Protein 9JF2 (pdb70)

B-factor: mean 27.1, std 14.78, range [6.06, 85.91]

InterPro domains:
  IPR004241 Autophagy protein Atg8 ubiquitin-like [PF02991] (14-116)
  IPR004241 Autophagy protein Atg8 ubiquitin-like [PTHR10969] (2-116)
  IPR029071 Ubiquitin-like domain superfamily [SSF54236] (1-116)

GO terms:
  GO:0005543 phospholipid binding (F, IDA)
  GO:0005739 mitochondrion (C, IGI)
  GO:0005515 protein binding (F, IPI)
  GO:0005776 autophagosome (C, IDA)
  GO:0030659 cytoplasmic vesicle membrane (C, EXP)
  GO:0030957 Tat protein binding (F, IPI)
  GO:0000421 autophagosome membrane (C, TAS)
  GO:0005829 cytosol (C, TAS)
  GO:0031625 ubiquitin protein ligase binding (F, IPI)
  GO:0140312 cargo adaptor activity (F, IPI)
  GO:0061723 glycophagy (P, IPI)

Structure (mmCIF, N/CA/C/O backbone):
data_9JF2
#
_entry.id   9JF2
#
_cell.length_a   38.147
_cell.length_b   65.426
_cell.length_c   109.804
_cell.angle_alpha   90.000
_cell.angle_beta   90.000
_cell.angle_gamma   90.000
#
_symmetry.space_group_name_H-M   'P 2 21 21'
#
loop_
_entity.id
_entity.type
_entity.pdbx_description
1 polymer 'Gamma-aminobutyric acid receptor-associated protein-like 1'
2 polymer 'Autophagy-related protein 16-1'
3 non-polymer (4S)-2-METHYL-2,4-PENTANEDIOL
4 water water
#
loop_
_atom_site.group_PDB
_atom_site.id
_atom_site.type_symbol
_atom_site.label_atom_id
_atom_site.label_alt_id
_atom_site.label_comp_id
_atom_site.label_asym_id
_atom_site.label_entity_id
_atom_site.label_seq_id
_atom_site.pdbx_PDB_ins_code
_atom_site.Cartn_x
_atom_site.Cartn_y
_atom_site.Cartn_z
_atom_site.occupancy
_atom_site.B_iso_or_equiv
_atom_site.auth_seq_id
_atom_site.auth_comp_id
_atom_site.auth_asym_id
_atom_site.auth_atom_id
_atom_site.pdbx_PDB_model_num
ATOM 1 N N . GLY A 1 1 ? 2.44900 -22.13800 -0.92600 1.000 65.79779 -3 GLY A N 1
ATOM 2 C CA . GLY A 1 1 ? 1.41300 -21.51400 -1.80400 1.000 55.80537 -3 GLY A CA 1
ATOM 3 C C . GLY A 1 1 ? 0.52600 -22.54200 -2.47900 1.000 43.02508 -3 GLY A C 1
ATOM 4 O O . GLY A 1 1 ? 0.37800 -23.65500 -1.97500 1.000 56.37838 -3 GLY A O 1
ATOM 10 N N . PRO A 1 2 ? -0.07200 -22.18200 -3.60900 1.000 48.54182 -2 PRO A N 1
ATOM 11 C CA . PRO A 1 2 ? -0.82400 -23.16000 -4.39800 1.000 48.53699 -2 PRO A CA 1
ATOM 12 C C . PRO A 1 2 ? 0.15500 -24.05500 -5.15200 1.000 49.12157 -2 PRO A C 1
ATOM 13 O O . PRO A 1 2 ? 1.37600 -23.90700 -5.06500 1.000 61.94114 -2 PRO A O 1
ATOM 24 N N . GLY A 1 3 ? -0.40300 -25.00900 -5.87900 1.000 52.36254 -1 GLY A N 1
ATOM 25 C CA . GLY A 1 3 ? 0.40600 -25.93500 -6.63900 1.000 44.65677 -1 GLY A CA 1
ATOM 26 C C . GLY A 1 3 ? 1.10000 -26.94300 -5.74100 1.000 50.71029 -1 GLY A C 1
ATOM 27 O O . GLY A 1 3 ? 1.00700 -26.91500 -4.51500 1.000 51.32992 -1 GLY A O 1
ATOM 31 N N . SER A 1 4 ? 1.79800 -27.86900 -6.39200 1.000 53.29343 0 SER A N 1
ATOM 32 C CA . SER A 1 4 ? 2.55700 -28.93300 -5.74400 1.000 44.50118 0 SER A CA 1
ATOM 33 C C . SER A 1 4 ? 3.95400 -29.00100 -6.34200 1.000 47.72939 0 SER A C 1
ATOM 34 O O . SER A 1 4 ? 4.45900 -30.05700 -6.72300 1.000 63.26560 0 SER A O 1
ATOM 42 N N . MET A 1 5 ? 4.58200 -27.84300 -6.45700 1.000 31.95512 1 MET A N 1
ATOM 43 C CA . MET A 1 5 ? 5.96000 -27.73500 -6.90100 1.000 30.46584 1 MET A CA 1
ATOM 44 C C . MET A 1 5 ? 6.90200 -27.89500 -5.70700 1.000 27.60027 1 MET A C 1
ATOM 45 O O . MET A 1 5 ? 6.48500 -27.85200 -4.55000 1.000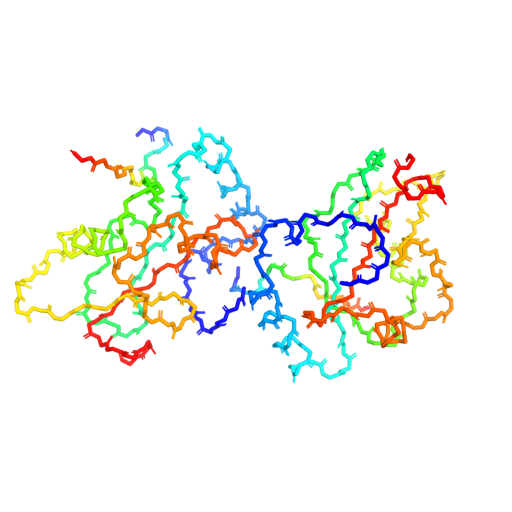 46.20868 1 MET A O 1
ATOM 59 N N . LYS A 1 6 ? 8.19000 -28.07700 -5.99800 1.000 26.11949 2 LYS A N 1
ATOM 60 C CA . LYS A 1 6 ? 9.23600 -28.09100 -4.97800 1.000 23.94960 2 LYS A CA 1
ATOM 61 C C . LYS A 1 6 ? 10.38800 -27.23500 -5.47800 1.000 21.92661 2 LYS A C 1
ATOM 62 O O . LYS A 1 6 ? 10.96200 -27.52100 -6.53300 1.000 22.46453 2 LYS A O 1
ATOM 69 N N . PHE A 1 7 ? 10.69800 -26.17600 -4.74500 1.000 20.18230 3 PHE A N 1
ATOM 70 C CA . PHE A 1 7 ? 11.77000 -25.25500 -5.08700 1.000 18.30029 3 PHE A CA 1
ATOM 71 C C . PHE A 1 7 ? 12.82700 -25.31800 -4.00200 1.000 16.61330 3 PHE A C 1
ATOM 72 O O . PHE A 1 7 ? 12.49300 -25.31300 -2.81000 1.000 16.79363 3 PHE A O 1
ATOM 89 N N . GLN A 1 8 ? 14.09900 -25.36900 -4.42100 1.000 18.64627 4 GLN A N 1
ATOM 90 C CA . GLN A 1 8 ? 15.19900 -25.40700 -3.46200 1.000 18.02292 4 GLN A CA 1
ATOM 91 C C . GLN A 1 8 ? 15.32800 -24.10500 -2.69000 1.000 15.71209 4 GLN A C 1
ATOM 92 O O . GLN A 1 8 ? 15.80800 -24.11600 -1.54700 1.000 15.39761 4 GLN A O 1
ATOM 106 N N . TYR A 1 9 ? 14.93200 -22.97600 -3.29100 1.000 14.70972 5 TYR A N 1
ATOM 107 C CA . TYR A 1 9 ? 14.95700 -21.71800 -2.55100 1.000 13.02178 5 TYR A CA 1
ATOM 108 C C . TYR A 1 9 ? 14.11000 -21.84000 -1.29200 1.000 12.51019 5 TYR A C 1
ATOM 109 O O . TYR A 1 9 ? 14.48400 -21.34300 -0.22400 1.000 12.11955 5 TYR A O 1
ATOM 127 N N . LYS A 1 10 ? 12.97200 -22.52100 -1.39100 1.000 13.35049 6 LYS A N 1
ATOM 128 C CA . LYS A 1 10 ? 12.13300 -22.71600 -0.21900 1.000 13.59108 6 LYS A CA 1
ATOM 129 C C . LYS A 1 10 ? 12.67900 -23.79000 0.71700 1.000 16.16929 6 LYS A C 1
ATOM 130 O O . LYS A 1 10 ? 12.48100 -23.69500 1.93400 1.000 16.44324 6 LYS A O 1
ATOM 149 N N . GLU A 1 11 ? 13.31400 -24.83800 0.17600 1.000 15.87398 7 GLU A N 1
ATOM 150 C CA . GLU A 1 11 ? 14.01800 -25.79500 1.02600 1.000 25.11764 7 GLU A CA 1
ATOM 151 C C . GLU A 1 11 ? 15.11700 -25.10300 1.82600 1.000 19.63656 7 GLU A C 1
ATOM 152 O O . GLU A 1 11 ? 15.36600 -25.45200 2.98400 1.000 18.24963 7 GLU A O 1
ATOM 164 N N . ASP A 1 12 ? 15.78600 -24.11900 1.22300 1.000 15.46414 8 ASP A N 1
ATOM 165 C CA . ASP A 1 12 ? 16.98400 -23.52900 1.81200 1.000 15.75171 8 ASP A CA 1
ATOM 166 C C . ASP A 1 12 ? 16.69900 -22.38700 2.78200 1.000 20.13481 8 ASP A C 1
ATOM 167 O O . ASP A 1 12 ? 17.60500 -21.99000 3.53000 1.000 20.39025 8 ASP A O 1
ATOM 176 N N . HIS A 1 13 ? 15.50600 -21.79100 2.73100 1.000 13.43098 9 HIS A N 1
ATOM 177 C CA . HIS A 1 13 ? 15.22600 -20.63600 3.56200 1.000 13.01005 9 HIS A CA 1
ATOM 178 C C . HIS A 1 13 ? 13.85800 -20.78700 4.21200 1.000 14.19302 9 HIS A C 1
ATOM 179 O O . HIS A 1 13 ? 12.87300 -21.09800 3.51200 1.000 13.26710 9 HIS A O 1
ATOM 193 N N . PRO A 1 14 ? 13.72700 -20.49200 5.50200 1.000 14.78866 10 PRO A N 1
ATOM 194 C CA . PRO A 1 14 ? 12.38500 -20.43800 6.09600 1.000 15.81280 10 PRO A CA 1
ATOM 195 C C . PRO A 1 14 ? 11.57200 -19.25700 5.57100 1.000 14.97479 10 PRO A C 1
ATOM 196 O O . PRO A 1 14 ? 12.09900 -18.28100 5.03300 1.000 13.78982 10 PRO A O 1
ATOM 207 N N . PHE A 1 15 ? 10.25000 -19.36400 5.74900 1.000 9.61395 11 PHE A N 1
ATOM 208 C CA . PHE A 1 15 ? 9.32300 -18.35000 5.24500 1.000 10.00820 11 PHE A CA 1
ATOM 209 C C . PHE A 1 15 ? 9.70400 -16.93500 5.67900 1.000 11.15804 11 PHE A C 1
ATOM 210 O O . PHE A 1 15 ? 9.68600 -16.00200 4.86900 1.000 12.72779 11 PHE A O 1
ATOM 227 N N . GLU A 1 16 ? 9.99600 -16.74100 6.96600 1.000 12.09528 12 GLU A N 1
ATOM 228 C CA . GLU A 1 16 ? 10.31600 -15.39700 7.44700 1.000 17.64191 12 GLU A CA 1
ATOM 229 C C . GLU A 1 16 ? 11.47200 -14.77500 6.66400 1.000 13.86339 12 GLU A C 1
ATOM 230 O O . GLU A 1 16 ? 11.44000 -13.58200 6.33300 1.000 14.99972 12 GLU A O 1
ATOM 242 N N . TYR A 1 17 ? 12.51700 -15.55700 6.38800 1.000 13.09446 13 TYR A N 1
ATOM 243 C CA . TYR A 1 17 ? 13.64100 -15.06300 5.59600 1.000 13.54726 13 TYR A CA 1
ATOM 244 C C . TYR A 1 17 ? 13.18200 -14.68800 4.18900 1.000 13.08577 13 TYR A C 1
ATOM 245 O O . TYR A 1 17 ? 13.47700 -13.59400 3.69200 1.000 14.17928 13 TYR A O 1
ATOM 263 N N . ARG A 1 18 ? 12.41800 -15.57900 3.54700 1.000 11.80081 14 ARG A N 1
ATOM 264 C CA . ARG A 1 18 ? 12.01000 -15.32000 2.17300 1.000 11.70380 14 ARG A CA 1
ATOM 265 C C . ARG A 1 18 ? 11.14500 -14.07700 2.09300 1.000 12.62777 14 ARG A C 1
ATOM 266 O O . ARG A 1 18 ? 11.30800 -13.25600 1.18200 1.000 13.44027 14 ARG A O 1
ATOM 287 N N . LYS A 1 19 ? 10.19500 -13.94300 3.02400 1.000 12.86134 15 LYS A N 1
ATOM 288 C CA . LYS A 1 19 ? 9.28300 -12.80700 2.98400 1.000 16.43775 15 LYS A CA 1
ATOM 289 C C . LYS A 1 19 ? 10.04600 -11.50300 3.14400 1.000 16.65638 15 LYS A C 1
ATOM 290 O O . LYS A 1 19 ? 9.76000 -10.52200 2.44900 1.000 17.00530 15 LYS A O 1
ATOM 309 N N . LYS A 1 20 ? 11.02600 -11.47000 4.05200 1.000 16.30860 16 LYS A N 1
ATOM 310 C CA . LYS A 1 20 ? 11.83700 -10.26500 4.19200 1.000 18.26240 16 LYS A CA 1
ATOM 311 C C . LYS A 1 20 ? 12.57600 -9.93200 2.90400 1.000 18.39091 16 LYS A C 1
ATOM 312 O O . LYS A 1 20 ? 12.65900 -8.75600 2.52600 1.000 20.23149 16 LYS A O 1
ATOM 319 N N . GLU A 1 21 ? 13.13600 -10.94000 2.21800 1.000 16.87687 17 GLU A N 1
ATOM 320 C CA . GLU A 1 21 ? 13.83200 -10.65500 0.96600 1.000 17.41477 17 GLU A CA 1
ATOM 321 C C . GLU A 1 21 ? 12.84800 -10.19200 -0.10500 1.000 17.60246 17 GLU A C 1
ATOM 322 O O . GLU A 1 21 ? 13.10000 -9.21300 -0.81800 1.000 19.15442 17 GLU A O 1
ATOM 334 N N . GLY A 1 22 ? 11.71600 -10.88800 -0.23100 1.000 16.34465 18 GLY A N 1
ATOM 335 C CA . GLY A 1 22 ? 10.77400 -10.55200 -1.28700 1.000 16.79477 18 GLY A CA 1
ATOM 336 C C . GLY A 1 22 ? 10.15100 -9.18600 -1.08100 1.000 22.85344 18 GLY A C 1
ATOM 337 O O . GLY A 1 22 ? 10.03100 -8.39100 -2.01800 1.000 19.96230 18 GLY A O 1
ATOM 341 N N . GLU A 1 23 ? 9.74100 -8.90200 0.15500 1.000 19.60735 19 GLU A N 1
ATOM 342 C CA . GLU A 1 23 ? 9.17900 -7.59600 0.47400 1.000 21.34027 19 GLU A CA 1
ATOM 343 C C . GLU A 1 23 ? 10.17500 -6.49200 0.16400 1.000 23.09691 19 GLU A C 1
ATOM 344 O O . GLU A 1 23 ? 9.82600 -5.47600 -0.44400 1.000 32.95607 19 GLU A O 1
ATOM 356 N N . LYS A 1 24 ? 11.42900 -6.67600 0.57000 1.000 22.88955 20 LYS A N 1
ATOM 357 C CA . LYS A 1 24 ? 12.44000 -5.65300 0.33400 1.000 24.99318 20 LYS A CA 1
ATOM 358 C C . LYS A 1 24 ? 12.56600 -5.33600 -1.15000 1.000 36.01318 20 LYS A C 1
ATOM 359 O O . LYS A 1 24 ? 12.61900 -4.16600 -1.55000 1.000 28.54237 20 LYS A O 1
ATOM 372 N N . ILE A 1 25 ? 12.63500 -6.37200 -1.98400 1.000 27.80687 21 ILE A N 1
ATOM 373 C CA . ILE A 1 25 ? 12.83400 -6.15400 -3.41000 1.000 32.30532 21 ILE A CA 1
ATOM 374 C C . ILE A 1 25 ? 11.61700 -5.46700 -4.01700 1.000 25.63539 21 ILE A C 1
ATOM 375 O O . ILE A 1 25 ? 11.74500 -4.57100 -4.86100 1.000 27.69640 21 ILE A O 1
ATOM 391 N N . ARG A 1 26 ? 10.41900 -5.89400 -3.61100 1.000 24.55829 22 ARG A N 1
ATOM 392 C CA . ARG A 1 26 ? 9.19500 -5.29700 -4.13200 1.000 27.77481 22 ARG A CA 1
ATOM 393 C C . ARG A 1 26 ? 9.14700 -3.80800 -3.83300 1.000 47.75250 22 ARG A C 1
ATOM 394 O O . ARG A 1 26 ? 8.76600 -3.00500 -4.69200 1.000 45.79189 22 ARG A O 1
ATOM 415 N N . LYS A 1 27 ? 9.52800 -3.42500 -2.61400 1.000 38.75854 23 LYS A N 1
ATOM 416 C CA . LYS A 1 27 ? 9.49800 -2.02100 -2.22100 1.000 35.96764 23 LYS A CA 1
ATOM 417 C C . LYS A 1 27 ? 10.50000 -1.20500 -3.02400 1.000 45.16517 23 LYS A C 1
ATOM 418 O O . LYS A 1 27 ? 10.19200 -0.10600 -3.49700 1.000 46.46632 23 LYS A O 1
ATOM 437 N N . LYS A 1 28 ? 11.71700 -1.72500 -3.16900 1.000 33.06135 24 LYS A N 1
ATOM 438 C CA . LYS A 1 28 ? 12.79200 -0.94800 -3.77000 1.000 37.81219 24 LYS A CA 1
ATOM 439 C C . LYS A 1 28 ? 12.57000 -0.72000 -5.26000 1.000 36.17280 24 LYS A C 1
ATOM 440 O O . LYS A 1 28 ? 13.00900 0.30300 -5.80200 1.000 38.99139 24 LYS A O 1
ATOM 459 N N . TYR A 1 29 ? 11.89000 -1.64100 -5.93700 1.000 37.97636 25 TYR A N 1
ATOM 460 C CA . TYR A 1 29 ? 11.68900 -1.55600 -7.38300 1.000 39.08760 25 TYR A CA 1
ATOM 461 C C . TYR A 1 29 ? 10.21200 -1.71400 -7.70800 1.000 30.05486 25 TYR A C 1
ATOM 462 O O . TYR A 1 29 ? 9.74000 -2.82600 -7.98500 1.000 36.31613 25 TYR A O 1
ATOM 480 N N . PRO A 1 30 ? 9.45400 -0.61500 -7.71000 1.000 33.76179 26 PRO A N 1
ATOM 481 C CA . PRO A 1 30 ? 8.00000 -0.73400 -7.93000 1.000 33.82302 26 PRO A CA 1
ATOM 482 C C . PRO A 1 30 ? 7.61500 -1.18300 -9.33600 1.000 44.20817 26 PRO A C 1
ATOM 483 O O . PRO A 1 30 ? 6.50700 -1.70600 -9.51200 1.000 42.40818 26 PRO A O 1
ATOM 494 N N . ASP A 1 31 ? 8.46800 -0.98400 -10.34100 1.000 32.83573 27 ASP A N 1
ATOM 495 C CA . ASP A 1 31 ? 8.15300 -1.35500 -11.71600 1.000 39.51777 27 ASP A CA 1
ATOM 496 C C . ASP A 1 31 ? 8.82400 -2.66000 -12.13900 1.000 31.87504 27 ASP A C 1
ATOM 497 O O . ASP A 1 31 ? 8.88600 -2.95900 -13.33700 1.000 28.34176 27 ASP A O 1
ATOM 506 N N . ARG A 1 32 ? 9.33300 -3.43300 -11.18300 1.000 25.31390 28 ARG A N 1
ATOM 507 C CA . ARG A 1 32 ? 9.94900 -4.72400 -11.43400 1.000 21.85864 28 ARG A CA 1
ATOM 508 C C . ARG A 1 32 ? 9.37700 -5.73000 -10.44600 1.000 19.66054 28 ARG A C 1
ATOM 509 O O . ARG A 1 32 ? 8.75700 -5.35700 -9.44800 1.000 24.45616 28 ARG A O 1
ATOM 530 N N . VAL A 1 33 ? 9.57900 -7.01100 -10.73200 1.000 16.16088 29 VAL A N 1
ATOM 531 C CA . VAL A 1 33 ? 9.09500 -8.05300 -9.82800 1.000 13.95765 29 VAL A CA 1
ATOM 532 C C . VAL A 1 33 ? 10.22000 -9.02600 -9.51500 1.000 19.36886 29 VAL A C 1
ATOM 533 O O . VAL A 1 33 ? 11.07000 -9.29300 -10.37900 1.000 12.39461 29 VAL A O 1
ATOM 546 N N . PRO A 1 34 ? 10.26100 -9.55800 -8.29300 1.000 14.27422 30 PRO A N 1
ATOM 547 C CA . PRO A 1 34 ? 11.22400 -10.61300 -7.96300 1.000 12.87781 30 PRO A CA 1
ATOM 548 C C . PRO A 1 34 ? 10.70100 -11.99400 -8.33100 1.000 9.04731 30 PRO A C 1
ATOM 549 O O . PRO A 1 34 ? 9.54800 -12.34300 -8.06700 1.000 10.60924 30 PRO A O 1
ATOM 560 N N . VAL A 1 35 ? 11.57800 -12.78900 -8.93000 1.000 9.63604 31 VAL A N 1
ATOM 561 C CA . VAL A 1 35 ? 11.23300 -14.09100 -9.48100 1.000 6.62996 31 VAL A CA 1
ATOM 562 C C . VAL A 1 35 ? 12.31300 -15.08100 -9.08700 1.000 8.74975 31 VAL A C 1
ATOM 563 O O . VAL A 1 35 ? 13.50800 -14.78700 -9.20800 1.000 11.03153 31 VAL A O 1
ATOM 576 N N . ILE A 1 36 ? 11.88200 -16.25300 -8.63400 1.000 7.42540 32 ILE A N 1
ATOM 577 C CA . ILE A 1 36 ? 12.73800 -17.40700 -8.41200 1.000 8.31933 32 ILE A CA 1
ATOM 578 C C . ILE A 1 36 ? 12.58400 -18.32000 -9.62000 1.000 8.40617 32 ILE A C 1
ATOM 579 O O . ILE A 1 36 ? 11.45800 -18.69900 -9.96700 1.000 10.04730 32 ILE A O 1
ATOM 595 N N . VAL A 1 37 ? 13.70100 -18.66200 -10.27100 1.000 7.28659 33 VAL A N 1
ATOM 596 C CA . VAL A 1 37 ? 13.70600 -19.53400 -11.44200 1.000 9.17457 33 VAL A CA 1
ATOM 597 C C . VAL A 1 37 ? 14.57800 -20.74700 -11.14800 1.000 9.42602 33 VAL A C 1
ATOM 598 O O . VAL A 1 37 ? 15.78100 -20.60500 -10.89800 1.000 10.17053 33 VAL A O 1
ATOM 611 N N . GLU A 1 38 ? 13.98500 -21.94000 -11.19500 1.000 10.30610 34 GLU A N 1
ATOM 612 C CA . GLU A 1 38 ? 14.74300 -23.15700 -10.94100 1.000 12.26179 34 GLU A CA 1
ATOM 613 C C . GLU A 1 38 ? 14.35800 -24.23500 -11.93500 1.000 14.04551 34 GLU A C 1
ATOM 614 O O . GLU A 1 38 ? 13.26200 -24.21900 -12.48700 1.000 13.76832 34 GLU A O 1
ATOM 626 N N . LYS A 1 39 ? 15.26600 -25.18900 -12.13100 1.000 16.42596 35 LYS A N 1
ATOM 627 C CA . LYS A 1 39 ? 14.96000 -26.35300 -12.95200 1.000 18.98827 35 LYS A CA 1
ATOM 628 C C . LYS A 1 39 ? 13.98200 -27.26200 -12.22300 1.000 33.78536 35 LYS A C 1
ATOM 629 O O . LYS A 1 39 ? 14.04600 -27.41900 -11.00200 1.000 21.30900 35 LYS A O 1
ATOM 648 N N . ALA A 1 40 ? 13.05700 -27.84000 -12.97700 1.000 18.24397 36 ALA A N 1
ATOM 649 C CA . ALA A 1 40 ? 12.10200 -28.76500 -12.39900 1.000 18.51677 36 ALA A CA 1
ATOM 650 C C . ALA A 1 40 ? 12.80500 -30.05100 -11.96600 1.000 25.23062 36 ALA A C 1
ATOM 651 O O . ALA A 1 40 ? 13.85300 -30.41100 -12.52000 1.000 23.45342 36 ALA A O 1
ATOM 658 N N . PRO A 1 41 ? 12.26400 -30.74300 -10.95500 1.000 34.34399 37 PRO A N 1
ATOM 659 C CA . PRO A 1 41 ? 12.77400 -32.07900 -10.62400 1.000 36.74809 37 PRO A CA 1
ATOM 660 C C . PRO A 1 41 ? 12.77000 -32.97500 -11.85500 1.000 35.16773 37 PRO A C 1
ATOM 661 O O . PRO A 1 41 ? 11.80200 -33.00500 -12.61900 1.000 34.15725 37 PRO A O 1
ATOM 672 N N . LYS A 1 42 ? 13.87100 -33.70000 -12.04600 1.000 35.52354 38 LYS A N 1
ATOM 673 C CA . LYS A 1 42 ? 14.09300 -34.68800 -13.09300 1.000 37.52985 38 LYS A CA 1
ATOM 674 C C . LYS A 1 42 ? 14.43200 -34.04200 -14.43400 1.000 31.49709 38 LYS A C 1
ATOM 675 O O . LYS A 1 42 ? 14.81300 -34.75700 -15.36000 1.000 37.77435 38 LYS A O 1
ATOM 682 N N . ALA A 1 43 ? 14.31800 -32.72700 -14.57600 1.000 30.72448 39 ALA A N 1
ATOM 683 C CA . ALA A 1 43 ? 14.63400 -32.10200 -15.85100 1.000 27.31836 39 ALA A CA 1
ATOM 684 C C . ALA A 1 43 ? 16.09100 -32.34800 -16.20800 1.000 31.80216 39 ALA A C 1
ATOM 685 O O . ALA A 1 43 ? 16.98400 -32.22500 -15.36600 1.000 30.00085 39 ALA A O 1
ATOM 692 N N . ARG A 1 44 ? 16.32500 -32.67500 -17.47400 1.000 33.50863 40 ARG A N 1
ATOM 693 C CA . ARG A 1 44 ? 17.66300 -32.96900 -17.98100 1.000 34.89344 40 ARG A CA 1
ATOM 694 C C . ARG A 1 44 ? 18.27700 -31.71600 -18.60900 1.000 32.93604 40 ARG A C 1
ATOM 695 O O . ARG A 1 44 ? 18.65200 -31.67900 -19.77800 1.000 40.86446 40 ARG A O 1
ATOM 716 N N . VAL A 1 45 ? 18.38600 -30.67600 -17.78900 1.000 38.95099 41 VAL A N 1
ATOM 717 C CA . VAL A 1 45 ? 18.87200 -29.37100 -18.23600 1.000 39.67697 41 VAL A CA 1
ATOM 718 C C . VAL A 1 45 ? 19.78100 -28.78900 -17.16600 1.000 32.60843 41 VAL A C 1
ATOM 719 O O . VAL A 1 45 ? 19.78400 -29.23900 -16.01200 1.000 29.28706 41 VAL A O 1
ATOM 732 N N . PRO A 1 46 ? 20.58000 -27.79100 -17.52500 1.000 35.84082 42 PRO A N 1
ATOM 733 C CA . PRO A 1 46 ? 21.46300 -27.17200 -16.52900 1.000 32.90940 42 PRO A CA 1
ATOM 734 C C . PRO A 1 46 ? 20.69800 -26.29500 -15.55100 1.000 37.74480 42 PRO A C 1
ATOM 735 O O . PRO A 1 46 ? 19.59800 -25.80900 -15.82300 1.000 26.50729 42 PRO A O 1
ATOM 746 N N . ASP A 1 47 ? 21.32000 -26.08300 -14.39500 1.000 27.74831 43 ASP A N 1
ATOM 747 C CA . ASP A 1 47 ? 20.85300 -25.07700 -13.45900 1.000 30.81565 43 ASP A CA 1
ATOM 748 C C . ASP A 1 47 ? 21.37000 -23.70300 -13.87100 1.000 22.91683 43 ASP A C 1
ATOM 749 O O . ASP A 1 47 ? 22.39900 -23.57100 -14.53700 1.000 30.43488 43 ASP A O 1
ATOM 758 N N . LEU A 1 48 ? 20.64500 -22.67300 -13.45600 1.000 20.67211 44 LEU A N 1
ATOM 759 C CA . LEU A 1 48 ? 21.11400 -21.30400 -13.60500 1.000 23.34170 44 LEU A CA 1
ATOM 760 C C . LEU A 1 48 ? 22.17000 -20.98300 -12.54800 1.000 24.37231 44 LEU A C 1
ATOM 761 O O . LEU A 1 48 ? 22.18600 -21.56000 -11.45500 1.000 23.47743 44 LEU A O 1
ATOM 777 N N . ASP A 1 49 ? 23.06400 -20.05100 -12.88400 1.000 25.83801 45 ASP A N 1
ATOM 778 C CA . ASP A 1 49 ? 24.06000 -19.62000 -11.90700 1.000 31.07380 45 ASP A CA 1
ATOM 779 C C . ASP A 1 49 ? 23.38700 -18.96600 -10.70600 1.000 42.08590 45 ASP A C 1
ATOM 780 O O . ASP A 1 49 ? 23.79200 -19.18300 -9.55900 1.000 33.48634 45 ASP A O 1
ATOM 789 N N . LYS A 1 50 ? 22.36100 -18.16000 -10.95700 1.000 25.65947 46 LYS A N 1
ATOM 790 C CA . LYS A 1 50 ? 21.57500 -17.51800 -9.91600 1.000 21.27890 46 LYS A CA 1
ATOM 791 C C . LYS A 1 50 ? 20.12600 -17.94700 -10.06100 1.000 20.36025 46 LYS A C 1
ATOM 792 O O . LYS A 1 50 ? 19.63900 -18.15900 -11.17500 1.000 25.64172 46 LYS A O 1
ATOM 811 N N . ARG A 1 51 ? 19.41700 -18.04700 -8.94600 1.000 17.19351 47 ARG A N 1
ATOM 812 C CA . ARG A 1 51 ? 18.00700 -18.38000 -9.05400 1.000 15.25060 47 ARG A CA 1
ATOM 813 C C . ARG A 1 51 ? 17.06900 -17.22000 -8.75700 1.000 14.69448 47 ARG A C 1
ATOM 814 O O . ARG A 1 51 ? 15.87100 -17.34700 -9.02100 1.000 14.24291 47 ARG A O 1
ATOM 835 N N . LYS A 1 52 ? 17.57600 -16.08800 -8.27300 1.000 16.07286 48 LYS A N 1
ATOM 836 C CA . LYS A 1 52 ? 16.76500 -14.89900 -8.04300 1.000 14.57334 48 LYS A CA 1
ATOM 837 C C . LYS A 1 52 ? 16.93600 -13.92200 -9.19800 1.000 14.37226 48 LYS A C 1
ATOM 838 O O . LYS A 1 52 ? 18.06800 -13.58800 -9.56900 1.000 17.61626 48 LYS A O 1
ATOM 857 N N . TYR A 1 53 ? 15.81500 -13.43300 -9.72700 1.000 13.12376 49 TYR A N 1
ATOM 858 C CA . TYR A 1 53 ? 15.78900 -12.51600 -10.85600 1.000 13.11176 49 TYR A CA 1
ATOM 859 C C . TYR A 1 53 ? 14.91500 -11.31500 -10.51400 1.000 13.26445 49 TYR A C 1
ATOM 860 O O . TYR A 1 53 ? 13.88500 -11.44400 -9.84300 1.000 12.90414 49 TYR A O 1
ATOM 878 N N . LEU A 1 54 ? 15.36500 -10.14100 -10.93800 1.000 14.51966 50 LEU A N 1
ATOM 879 C CA . LEU A 1 54 ? 14.59100 -8.91200 -10.84900 1.000 15.13469 50 LEU A CA 1
ATOM 880 C C . LEU A 1 54 ? 14.20200 -8.57800 -12.28000 1.000 16.40355 50 LEU A C 1
ATOM 881 O O . LEU A 1 54 ? 15.06900 -8.28100 -13.11000 1.000 15.74270 50 LEU A O 1
ATOM 897 N N . VAL A 1 55 ? 12.90900 -8.63700 -12.57500 1.000 14.50519 51 VAL A N 1
ATOM 898 C CA . VAL A 1 55 ? 12.41400 -8.64000 -13.94400 1.000 16.84794 51 VAL A CA 1
ATOM 899 C C . VAL A 1 55 ? 11.54100 -7.40900 -14.15400 1.000 18.16432 51 VAL A C 1
ATOM 900 O O . VAL A 1 55 ? 10.63100 -7.16700 -13.35900 1.000 15.53490 51 VAL A O 1
ATOM 913 N N . PRO A 1 56 ? 11.73400 -6.64900 -15.23500 1.000 20.02379 52 PRO A N 1
ATOM 914 C CA . PRO A 1 56 ? 10.80300 -5.54900 -15.52000 1.000 17.38473 52 PRO A CA 1
ATOM 915 C C . PRO A 1 56 ? 9.37300 -6.05400 -15.66700 1.000 16.30326 52 PRO A C 1
ATOM 916 O O . PRO A 1 56 ? 9.11100 -7.08000 -16.29800 1.000 15.48596 52 PRO A O 1
ATOM 927 N N . SER A 1 57 ? 8.43000 -5.30900 -15.09300 1.000 16.56047 53 SER A N 1
ATOM 928 C CA . SER A 1 57 ? 7.05600 -5.79900 -15.07600 1.000 15.84357 53 SER A CA 1
ATOM 929 C C . SER A 1 57 ? 6.45000 -5.88200 -16.47000 1.000 15.98196 53 SER A C 1
ATOM 930 O O . SER A 1 57 ? 5.56000 -6.70600 -16.69900 1.000 16.49952 53 SER A O 1
ATOM 938 N N . ASP A 1 58 ? 6.89000 -5.04100 -17.40600 1.000 18.29639 54 ASP A N 1
ATOM 939 C CA . ASP A 1 58 ? 6.31400 -5.06200 -18.74500 1.000 18.37435 54 ASP A CA 1
ATOM 940 C C . ASP A 1 58 ? 7.02800 -6.03100 -19.68900 1.000 31.96954 54 ASP A C 1
ATOM 941 O O . ASP A 1 58 ? 6.59800 -6.17900 -20.83800 1.000 17.99775 54 ASP A O 1
ATOM 950 N N . LEU A 1 59 ? 8.10500 -6.68100 -19.25200 1.000 16.89209 55 LEU A N 1
ATOM 951 C CA . LEU A 1 59 ? 8.70000 -7.75700 -20.04100 1.000 18.08704 55 LEU A CA 1
ATOM 952 C C . LEU A 1 59 ? 7.72400 -8.92100 -20.15900 1.000 18.42080 55 LEU A C 1
ATOM 953 O O . LEU A 1 59 ? 7.15100 -9.37000 -19.16000 1.000 15.13374 55 LEU A O 1
ATOM 969 N N . THR A 1 60 ? 7.52900 -9.41600 -21.37700 1.000 15.23749 56 THR A N 1
ATOM 970 C CA . THR A 1 60 ? 6.57700 -10.50000 -21.54200 1.000 13.44773 56 THR A CA 1
ATOM 971 C C . THR A 1 60 ? 7.18600 -11.82500 -21.08500 1.000 13.42779 56 THR A C 1
ATOM 972 O O . THR A 1 60 ? 8.41200 -12.00900 -21.03800 1.000 11.95159 56 THR A O 1
ATOM 983 N N . VAL A 1 61 ? 6.29900 -12.76200 -20.75200 1.000 10.85299 57 VAL A N 1
ATOM 984 C CA . VAL A 1 61 ? 6.73400 -14.11100 -20.41300 1.000 9.50562 57 VAL A CA 1
ATOM 985 C C . VAL A 1 61 ? 7.55900 -14.70500 -21.54700 1.000 16.80025 57 VAL A C 1
ATOM 986 O O . VAL A 1 61 ? 8.56700 -15.38300 -21.31500 1.000 10.23336 57 VAL A O 1
ATOM 999 N N . GLY A 1 62 ? 7.12800 -14.47700 -22.79100 1.000 12.52652 58 GLY A N 1
ATOM 1000 C CA . GLY A 1 62 ? 7.86400 -15.00400 -23.93100 1.000 10.64335 58 GLY A CA 1
ATOM 1001 C C . GLY A 1 62 ? 9.29000 -14.49400 -23.99800 1.000 12.70206 58 GLY A C 1
ATOM 1002 O O . GLY A 1 62 ? 10.22100 -15.25800 -24.27100 1.000 12.48720 58 GLY A O 1
ATOM 1006 N N . GLN A 1 63 ? 9.47500 -13.19000 -23.80000 1.000 12.72364 59 GLN A N 1
ATOM 1007 C CA . GLN A 1 63 ? 10.81900 -12.63000 -23.84200 1.000 13.61077 59 GLN A CA 1
ATOM 1008 C C . GLN A 1 63 ? 11.65800 -13.17800 -22.69500 1.000 16.28857 59 GLN A C 1
ATOM 1009 O O . GLN A 1 63 ? 12.84900 -13.45600 -22.86700 1.000 13.50124 59 GLN A O 1
ATOM 1023 N N . PHE A 1 64 ? 11.05000 -13.34200 -21.51400 1.000 12.33677 60 PHE A N 1
ATOM 1024 C CA . PHE A 1 64 ? 11.78100 -13.90500 -20.38400 1.000 11.70773 60 PHE A CA 1
ATOM 1025 C C . PHE A 1 64 ? 12.20500 -15.33900 -20.68100 1.000 10.57036 60 PHE A C 1
ATOM 1026 O O . PHE A 1 64 ? 13.32100 -15.75000 -20.35500 1.000 12.98695 60 PHE A O 1
ATOM 1043 N N . TYR A 1 65 ? 11.32200 -16.10800 -21.30800 1.000 9.33966 61 TYR A N 1
ATOM 1044 C CA . TYR A 1 65 ? 11.63900 -17.46500 -21.73400 1.000 10.11717 61 TYR A CA 1
ATOM 1045 C C . TYR A 1 65 ? 12.88900 -17.50300 -22.61700 1.000 11.28019 61 TYR A C 1
ATOM 1046 O O . TYR A 1 65 ? 13.80800 -18.30100 -22.38800 1.000 11.78754 61 TYR A O 1
ATOM 1064 N N . PHE A 1 66 ? 12.96900 -16.62200 -23.60800 1.000 11.57207 62 PHE A N 1
ATOM 1065 C CA . PHE A 1 66 ? 14.15100 -16.63500 -24.46000 1.000 11.70384 62 PHE A CA 1
ATOM 1066 C C . PHE A 1 66 ? 15.41500 -16.31700 -23.68000 1.000 12.98471 62 PHE A C 1
ATOM 1067 O O . PHE A 1 66 ? 16.49000 -16.84500 -23.99400 1.000 13.83288 62 PHE A O 1
ATOM 1084 N N . LEU A 1 67 ? 15.30900 -15.46100 -22.66300 1.000 13.57190 63 LEU A N 1
ATOM 1085 C CA . LEU A 1 67 ? 16.47600 -15.11200 -21.85900 1.000 15.51547 63 LEU A CA 1
ATOM 1086 C C . LEU A 1 67 ? 16.96500 -16.30500 -21.05200 1.000 16.54501 63 LEU A C 1
ATOM 1087 O O . LEU A 1 67 ? 18.16900 -16.54600 -20.95900 1.000 16.77147 63 LEU A O 1
ATOM 1103 N N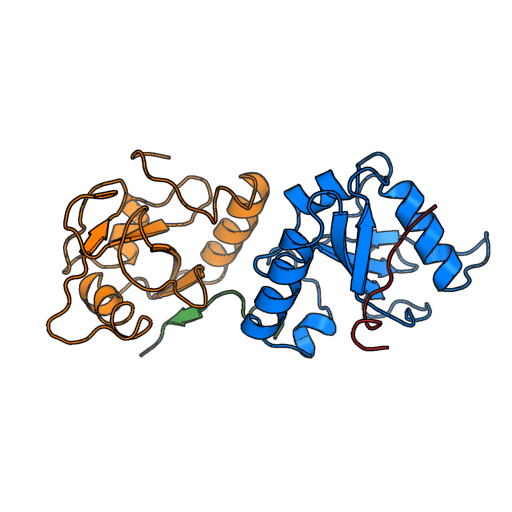 . ILE A 1 68 ? 16.04200 -17.07000 -20.46500 1.000 13.26041 64 ILE A N 1
ATOM 1104 C CA . ILE A 1 68 ? 16.43900 -18.24600 -19.69800 1.000 13.37020 64 ILE A CA 1
ATOM 1105 C C . ILE A 1 68 ? 17.03400 -19.31600 -20.61400 1.000 13.23738 64 ILE A C 1
ATOM 1106 O O . ILE A 1 68 ? 18.03700 -19.94500 -20.27000 1.000 14.62687 64 ILE A O 1
ATOM 1122 N N . ARG A 1 69 ? 16.44700 -19.53700 -21.80100 1.000 12.01425 65 ARG A N 1
ATOM 1123 C CA . ARG A 1 69 ? 17.05600 -20.46300 -22.76300 1.000 12.31644 65 ARG A CA 1
ATOM 1124 C C . ARG A 1 69 ? 18.52400 -20.10700 -23.02200 1.000 14.33945 65 ARG A C 1
ATOM 1125 O O . ARG A 1 69 ? 19.39600 -20.98600 -23.10200 1.000 15.33408 65 ARG A O 1
ATOM 1146 N N . LYS A 1 70 ? 18.81000 -18.81400 -23.15600 1.000 15.97445 66 LYS A N 1
ATOM 1147 C CA . LYS A 1 70 ? 20.17500 -18.37600 -23.41900 1.000 18.05216 66 LYS A CA 1
ATOM 1148 C C . LYS A 1 70 ? 21.06700 -18.59700 -22.20600 1.000 25.14216 66 LYS A C 1
ATOM 1149 O O . LYS A 1 70 ? 22.22600 -19.00500 -22.34700 1.000 21.83560 66 LYS A O 1
ATOM 1168 N N . ARG A 1 71 ? 20.53600 -18.35300 -21.00600 1.000 19.46283 67 ARG A N 1
ATOM 1169 C CA . ARG A 1 71 ? 21.34800 -18.48500 -19.80100 1.000 21.80006 67 ARG A CA 1
ATOM 1170 C C . ARG A 1 71 ? 21.80600 -19.92100 -19.58700 1.000 30.20155 67 ARG A C 1
ATOM 1171 O O . ARG A 1 71 ? 22.91600 -20.15300 -19.09200 1.000 28.49933 67 ARG A O 1
ATOM 1192 N N . ILE A 1 72 ? 20.95900 -20.90400 -19.90700 1.000 16.96790 68 ILE A N 1
ATOM 1193 C CA . ILE A 1 72 ? 21.35900 -22.30400 -19.78300 1.000 18.28362 68 ILE A CA 1
ATOM 1194 C C . ILE A 1 72 ? 21.89400 -22.87700 -21.09200 1.000 20.34789 68 ILE A C 1
ATOM 1195 O O . ILE A 1 72 ? 22.08200 -24.09600 -21.19400 1.000 22.11947 68 ILE A O 1
ATOM 1211 N N . HIS A 1 73 ? 22.12900 -22.03400 -22.10100 1.000 20.19598 69 HIS A N 1
ATOM 1212 C CA . HIS A 1 73 ? 22.90000 -22.41200 -23.29500 1.000 22.26906 69 HIS A CA 1
ATOM 1213 C C . HIS A 1 73 ? 22.19500 -23.48500 -24.11600 1.000 22.31745 69 HIS A C 1
ATOM 1214 O O . HIS A 1 73 ? 22.82100 -24.41400 -24.62900 1.000 24.36694 69 HIS A O 1
ATOM 1228 N N . LEU A 1 74 ? 20.88200 -23.35900 -24.25400 1.000 20.37319 70 LEU A N 1
ATOM 1229 C CA . LEU A 1 74 ? 20.16100 -24.32700 -25.05800 1.000 20.67734 70 LEU A CA 1
ATOM 1230 C C . LEU A 1 74 ? 20.43800 -24.11000 -26.53800 1.000 22.10604 70 LEU A C 1
ATOM 1231 O O . LEU A 1 74 ? 20.66300 -22.98500 -26.99400 1.000 21.80328 70 LEU A O 1
ATOM 1247 N N . ARG A 1 75 ? 20.45300 -25.22100 -27.27500 1.000 23.47789 71 ARG A N 1
ATOM 1248 C CA . ARG A 1 75 ? 20.47400 -25.20100 -28.72400 1.000 25.45125 71 ARG A CA 1
ATOM 1249 C C . ARG A 1 75 ? 19.06300 -24.93100 -29.24500 1.000 23.30262 71 ARG A C 1
ATOM 1250 O O . ARG A 1 75 ? 18.07700 -25.18000 -28.54800 1.000 21.83096 71 ARG A O 1
ATOM 1271 N N . PRO A 1 76 ? 18.93800 -24.40100 -30.46500 1.000 23.98908 72 PRO A N 1
ATOM 1272 C CA . PRO A 1 76 ? 17.58600 -24.19100 -31.02700 1.000 23.63599 72 PRO A CA 1
ATOM 1273 C C . PRO A 1 76 ? 16.72900 -25.45000 -31.05100 1.000 23.95400 72 PRO A C 1
ATOM 1274 O O . PRO A 1 76 ? 15.50300 -25.35500 -30.91900 1.000 22.34859 72 PRO A O 1
ATOM 1285 N N . GLU A 1 77 ? 17.33100 -26.63100 -31.22200 1.000 25.27144 73 GLU A N 1
ATOM 1286 C CA . GLU A 1 77 ? 16.54400 -27.85500 -31.29100 1.000 26.10562 73 GLU A CA 1
ATOM 1287 C C . GLU A 1 77 ? 15.98600 -28.27700 -29.93400 1.000 24.82035 73 GLU A C 1
ATOM 1288 O O . GLU A 1 77 ? 15.11400 -29.14700 -29.88800 1.000 25.40972 73 GLU A O 1
ATOM 1300 N N . ASP A 1 78 ? 16.46200 -27.70000 -28.83400 1.000 23.38191 74 ASP A N 1
ATOM 1301 C CA . ASP A 1 78 ? 16.12400 -28.21900 -27.51400 1.000 22.65720 74 ASP A CA 1
ATOM 1302 C C . ASP A 1 78 ? 14.78600 -27.68600 -27.01500 1.000 22.73815 74 ASP A C 1
ATOM 1303 O O . ASP A 1 78 ? 14.49000 -26.49500 -27.13500 1.000 19.20248 74 ASP A O 1
ATOM 1312 N N . ALA A 1 79 ? 14.00800 -28.56200 -26.39000 1.000 20.99987 75 ALA A N 1
ATOM 1313 C CA . ALA A 1 79 ? 12.73400 -28.16600 -25.81400 1.000 20.41586 75 ALA A CA 1
ATOM 1314 C C . ALA A 1 79 ? 12.91800 -27.52300 -24.44300 1.000 19.65956 75 ALA A C 1
ATOM 1315 O O . ALA A 1 79 ? 13.83200 -27.85700 -23.68400 1.000 20.81327 75 ALA A O 1
ATOM 1322 N N . LEU A 1 80 ? 12.02900 -26.59100 -24.12700 1.000 16.17150 76 LEU A N 1
ATOM 1323 C CA . LEU A 1 80 ? 11.98600 -26.02100 -22.78900 1.000 14.71827 76 LEU A CA 1
ATOM 1324 C C . LEU A 1 80 ? 10.60800 -25.43700 -22.56300 1.000 21.04476 76 LEU A C 1
ATOM 1325 O O . LEU A 1 80 ? 10.05500 -24.78200 -23.45300 1.000 13.62285 76 LEU A O 1
ATOM 1341 N N . PHE A 1 81 ? 10.08100 -25.67300 -21.35900 1.000 14.75739 77 PHE A N 1
ATOM 1342 C CA . PHE A 1 81 ? 8.76500 -25.23000 -20.92600 1.000 12.98389 77 PHE A CA 1
ATOM 1343 C C . PHE A 1 81 ? 8.89400 -24.58200 -19.55600 1.000 11.57082 77 PHE A C 1
ATOM 1344 O O . PHE A 1 81 ? 9.68400 -25.03100 -18.72000 1.000 11.69397 77 PHE A O 1
ATOM 1361 N N . PHE A 1 82 ? 8.15700 -23.49300 -19.35500 1.000 11.91469 78 PHE A N 1
ATOM 1362 C CA . PHE A 1 82 ? 8.00500 -22.89200 -18.03300 1.000 9.76311 78 PHE A CA 1
ATOM 1363 C C . PHE A 1 82 ? 6.78900 -23.48300 -17.31900 1.000 12.36236 78 PHE A C 1
ATOM 1364 O O . PHE A 1 82 ? 5.77900 -23.81300 -17.95000 1.000 11.51713 78 PHE A O 1
ATOM 1381 N N . PHE A 1 83 ? 6.86200 -23.55900 -15.98400 1.000 10.32672 79 PHE A N 1
ATOM 1382 C CA . PHE A 1 83 ? 5.70300 -23.90800 -15.16000 1.000 10.95071 79 PHE A CA 1
ATOM 1383 C C . PHE A 1 83 ? 5.56000 -22.94200 -13.99600 1.000 10.66014 79 PHE A C 1
ATOM 1384 O O . PHE A 1 83 ? 6.54200 -22.66400 -13.30400 1.000 11.24432 79 PHE A O 1
ATOM 1401 N N . VAL A 1 84 ? 4.34300 -22.44000 -13.77900 1.000 10.40114 80 VAL A N 1
ATOM 1402 C CA . VAL A 1 84 ? 4.02300 -21.56600 -12.65000 1.000 9.99629 80 VAL A CA 1
ATOM 1403 C C . VAL A 1 84 ? 2.77400 -22.13500 -11.99600 1.000 19.94628 80 VAL A C 1
ATOM 1404 O O . VAL A 1 84 ? 1.71000 -22.19700 -12.62800 1.000 14.90711 80 VAL A O 1
ATOM 1417 N N . ASN A 1 85 ? 2.90900 -22.59700 -10.75700 1.000 11.85611 81 ASN A N 1
ATOM 1418 C CA . ASN A 1 85 ? 1.79000 -23.22800 -10.06500 1.000 21.38354 81 ASN A CA 1
ATOM 1419 C C . ASN A 1 85 ? 1.19100 -24.32800 -10.93900 1.000 21.19128 81 ASN A C 1
ATOM 1420 O O . ASN A 1 85 ? -0.01900 -24.40900 -11.14000 1.000 20.73717 81 ASN A O 1
ATOM 1431 N N . ASN A 1 86 ? 2.07900 -25.13900 -11.52200 1.000 17.31058 82 ASN A N 1
ATOM 1432 C CA . ASN A 1 86 ? 1.76800 -26.34600 -12.28000 1.000 19.42726 82 ASN A CA 1
ATOM 1433 C C . ASN A 1 86 ? 1.09800 -26.07000 -13.62300 1.000 24.16852 82 ASN A C 1
ATOM 1434 O O . ASN A 1 86 ? 0.54700 -26.99400 -14.23500 1.000 33.15357 82 ASN A O 1
ATOM 1445 N N . THR A 1 87 ? 1.12800 -24.83500 -14.10500 1.000 18.99757 83 THR A N 1
ATOM 1446 C CA . THR A 1 87 ? 0.53400 -24.47600 -15.38500 1.000 18.96428 83 THR A CA 1
ATOM 1447 C C . THR A 1 87 ? 1.59800 -23.82400 -16.24900 1.000 14.22544 83 THR A C 1
ATOM 1448 O O . THR A 1 87 ? 2.39500 -23.02400 -15.75700 1.000 12.63527 83 THR A O 1
ATOM 1459 N N . ILE A 1 88 ? 1.60400 -24.15100 -17.53600 1.000 14.84669 84 ILE A N 1
ATOM 1460 C CA . ILE A 1 88 ? 2.50900 -23.48400 -18.46800 1.000 13.64206 84 ILE A CA 1
ATOM 1461 C C . ILE A 1 88 ? 1.90100 -22.12500 -18.80000 1.000 14.11512 84 ILE A C 1
ATOM 1462 O O . ILE A 1 88 ? 0.77900 -22.06100 -19.32400 1.000 14.87964 84 ILE A O 1
ATOM 1478 N N . PRO A 1 89 ? 2.58800 -21.02200 -18.51900 1.000 14.36554 85 PRO A N 1
ATOM 1479 C CA . PRO A 1 89 ? 1.97700 -19.69100 -18.70400 1.000 12.14639 85 PRO A CA 1
ATOM 1480 C C . PRO A 1 89 ? 1.97000 -19.26600 -20.16400 1.000 16.99034 85 PRO A C 1
ATOM 1481 O O . PRO A 1 89 ? 2.81400 -19.70500 -20.96100 1.000 16.32369 85 PRO A O 1
ATOM 1492 N N . PRO A 1 90 ? 1.03200 -18.40200 -20.55500 1.000 19.48871 86 PRO A N 1
ATOM 1493 C CA . PRO A 1 90 ? 1.03200 -17.88800 -21.93300 1.000 22.02280 86 PRO A CA 1
ATOM 1494 C C . PRO A 1 90 ? 2.18500 -16.92000 -22.15000 1.000 18.81728 86 PRO A C 1
ATOM 1495 O O . PRO A 1 90 ? 2.57300 -16.17000 -21.25300 1.000 13.68350 86 PRO A O 1
ATOM 1506 N N . THR A 1 91 ? 2.72800 -16.92600 -23.37200 1.000 14.67454 87 THR A N 1
ATOM 1507 C CA . THR A 1 91 ? 3.89800 -16.10900 -23.66400 1.000 13.56370 87 THR A CA 1
ATOM 1508 C C . THR A 1 91 ? 3.56600 -14.62700 -23.81100 1.000 14.55735 87 THR A C 1
ATOM 1509 O O . THR A 1 91 ? 4.45500 -13.78700 -23.62000 1.000 14.48461 87 THR A O 1
ATOM 1520 N N . SER A 1 92 ? 2.31100 -14.28400 -24.12000 1.000 16.21422 88 SER A N 1
ATOM 1521 C CA . SER A 1 92 ? 1.93100 -12.89300 -24.34400 1.000 17.74071 88 SER A CA 1
ATOM 1522 C C . SER A 1 92 ? 1.67000 -12.13800 -23.04500 1.000 17.38963 88 SER A C 1
ATOM 1523 O O . SER A 1 92 ? 1.65100 -10.90200 -23.05100 1.000 18.55571 88 SER A O 1
ATOM 1531 N N . ALA A 1 93 ? 1.48700 -12.83800 -21.93400 1.000 16.98976 89 ALA A N 1
ATOM 1532 C CA . ALA A 1 93 ? 1.31200 -12.15100 -20.65900 1.000 19.66874 89 ALA A CA 1
ATOM 1533 C C . ALA A 1 93 ? 2.58800 -11.41600 -20.24900 1.000 21.72959 89 ALA A C 1
ATOM 1534 O O . ALA A 1 93 ? 3.70700 -11.82500 -20.57600 1.000 14.09546 89 ALA A O 1
ATOM 1541 N N . THR A 1 94 ? 2.41500 -10.31300 -19.52800 1.000 17.08896 90 THR A N 1
ATOM 1542 C CA . THR A 1 94 ? 3.55500 -9.63900 -18.93100 1.000 14.82455 90 THR A CA 1
ATOM 1543 C C . THR A 1 94 ? 3.98200 -10.36900 -17.65900 1.000 12.98270 90 THR A C 1
ATOM 1544 O O . THR A 1 94 ? 3.17900 -11.02100 -16.98100 1.000 12.77858 90 THR A O 1
ATOM 1555 N N . MET A 1 95 ? 5.27700 -10.26900 -17.34900 1.000 12.06170 91 MET A N 1
ATOM 1556 C CA . MET A 1 95 ? 5.77100 -10.81500 -16.09300 1.000 12.29503 91 MET A CA 1
ATOM 1557 C C . MET A 1 95 ? 5.07900 -10.17600 -14.90000 1.000 13.88411 91 MET A C 1
ATOM 1558 O O . MET A 1 95 ? 4.81300 -10.86000 -13.90500 1.000 12.09736 91 MET A O 1
ATOM 1572 N N . GLY A 1 96 ? 4.72200 -8.89400 -15.00300 1.000 16.04422 92 GLY A N 1
ATOM 1573 C CA . GLY A 1 96 ? 3.99500 -8.25700 -13.91900 1.000 18.02665 92 GLY A CA 1
ATOM 1574 C C . GLY A 1 96 ? 2.61700 -8.85800 -13.72300 1.000 14.28633 92 GLY A C 1
ATOM 1575 O O . GLY A 1 96 ? 2.16700 -9.04600 -12.59000 1.000 14.05789 92 GLY A O 1
ATOM 1579 N N . GLN A 1 97 ? 1.92300 -9.16100 -14.82200 1.000 15.04031 93 GLN A N 1
ATOM 1580 C CA . GLN A 1 97 ? 0.61300 -9.78500 -14.68800 1.000 16.10411 93 GLN A CA 1
ATOM 1581 C C . GLN A 1 97 ? 0.75200 -11.20300 -14.15800 1.000 14.48132 93 GLN A C 1
ATOM 1582 O O . GLN A 1 97 ? -0.03800 -11.64200 -13.30900 1.000 17.44058 93 GLN A O 1
ATOM 1596 N N . LEU A 1 98 ? 1.75300 -11.93700 -14.64600 1.000 12.37535 94 LEU A N 1
ATOM 1597 C CA . LEU A 1 98 ? 1.98700 -13.27500 -14.12000 1.000 11.18068 94 LEU A CA 1
ATOM 1598 C C . LEU A 1 98 ? 2.30600 -13.20500 -12.63400 1.000 12.47593 94 LEU A C 1
ATOM 1599 O O . LEU A 1 98 ? 1.79800 -14.00300 -11.84100 1.000 12.19361 94 LEU A O 1
ATOM 1615 N N . TYR A 1 99 ? 3.12700 -12.23000 -12.23800 1.000 11.40441 95 TYR A N 1
ATOM 1616 C CA . TYR A 1 99 ? 3.43300 -12.03100 -10.82500 1.000 13.51318 95 TYR A CA 1
ATOM 1617 C C . TYR A 1 99 ? 2.17000 -11.75000 -10.01500 1.000 16.56018 95 TYR A C 1
ATOM 1618 O O . TYR A 1 99 ? 1.93400 -12.36500 -8.96800 1.000 12.63831 95 TYR A O 1
ATOM 1636 N N . GLU A 1 100 ? 1.36000 -10.78800 -10.45900 1.000 13.48905 96 GLU A N 1
ATOM 1637 C CA . GLU A 1 100 ? 0.16000 -10.45400 -9.69900 1.000 17.16032 96 GLU A CA 1
ATOM 1638 C C . GLU A 1 100 ? -0.70300 -11.68200 -9.44300 1.000 17.94036 96 GLU A C 1
ATOM 1639 O O . GLU A 1 100 ? -1.27900 -11.83600 -8.35600 1.000 15.50459 96 GLU A O 1
ATOM 1651 N N . ASP A 1 101 ? -0.82800 -12.55200 -10.44300 1.000 14.35324 97 ASP A N 1
ATOM 1652 C CA . ASP A 1 101 ? -1.77900 -13.64500 -10.36700 1.000 17.74581 97 ASP A CA 1
ATOM 1653 C C . ASP A 1 101 ? -1.21400 -14.87100 -9.67200 1.000 14.01882 97 ASP A C 1
ATOM 1654 O O . ASP A 1 101 ? -1.98500 -15.75700 -9.29800 1.000 17.04261 97 ASP A O 1
ATOM 1663 N N . ASN A 1 102 ? 0.09700 -14.93600 -9.45200 1.000 12.36646 98 ASN A N 1
ATOM 1664 C CA . ASN A 1 102 ? 0.70500 -16.16700 -8.98500 1.000 11.61245 98 ASN A CA 1
ATOM 1665 C C . ASN A 1 102 ? 1.70600 -16.02300 -7.85100 1.000 10.98108 98 ASN A C 1
ATOM 1666 O O . ASN A 1 102 ? 2.10300 -17.04900 -7.29200 1.000 10.70878 98 ASN A O 1
ATOM 1677 N N . HIS A 1 103 ? 2.13200 -14.81700 -7.49100 1.000 11.64685 99 HIS A N 1
ATOM 1678 C CA . HIS A 1 103 ? 3.16600 -14.70200 -6.47000 1.000 10.16580 99 HIS A CA 1
ATOM 1679 C C . HIS A 1 103 ? 2.63700 -15.23600 -5.13600 1.000 11.16551 99 HIS A C 1
ATOM 1680 O O . HIS A 1 103 ? 1.43000 -15.23800 -4.86500 1.000 12.26238 99 HIS A O 1
ATOM 1695 N N . GLU A 1 104 ? 3.56200 -15.69900 -4.30700 1.000 10.77712 100 GLU A N 1
ATOM 1696 C CA . GLU A 1 104 ? 3.26000 -16.38500 -3.06700 1.000 11.76598 100 GLU A CA 1
ATOM 1697 C C . GLU A 1 104 ? 3.33000 -15.39700 -1.91700 1.000 12.43784 100 GLU A C 1
ATOM 1698 O O . GLU A 1 104 ? 3.65300 -14.21700 -2.08700 1.000 15.26977 100 GLU A O 1
ATOM 1710 N N . GLU A 1 105 ? 3.06900 -15.91100 -0.71900 1.000 13.55545 101 GLU A N 1
ATOM 1711 C CA . GLU A 1 105 ? 3.02900 -15.08000 0.47200 1.000 14.54844 101 GLU A CA 1
ATOM 1712 C C . GLU A 1 105 ? 4.37400 -14.44000 0.79800 1.000 15.90187 101 GLU A C 1
ATOM 1713 O O . GLU A 1 105 ? 4.41800 -13.48900 1.58600 1.000 16.00924 101 GLU A O 1
ATOM 1725 N N . ASP A 1 106 ? 5.47500 -14.96100 0.26700 1.000 13.37001 102 ASP A N 1
ATOM 1726 C CA . ASP A 1 106 ? 6.77700 -14.34900 0.48500 1.000 12.87376 102 ASP A CA 1
ATOM 1727 C C . ASP A 1 106 ? 7.11100 -13.30300 -0.56600 1.000 12.10243 102 ASP A C 1
ATOM 1728 O O . ASP A 1 106 ? 8.23000 -12.79400 -0.57300 1.000 12.13061 102 ASP A O 1
ATOM 1737 N N . TYR A 1 107 ? 6.16300 -12.98300 -1.44700 1.000 11.84825 103 TYR A N 1
ATOM 1738 C CA . TYR A 1 107 ? 6.24900 -11.95500 -2.48000 1.000 11.44404 103 TYR A CA 1
ATOM 1739 C C . TYR A 1 107 ? 7.14400 -12.33700 -3.64900 1.000 10.32625 103 TYR A C 1
ATOM 1740 O O . TYR A 1 107 ? 7.41100 -11.49600 -4.52000 1.000 10.25779 103 TYR A O 1
ATOM 1758 N N . PHE A 1 108 ? 7.55100 -13.59300 -3.73800 1.000 9.73311 104 PHE A N 1
ATOM 1759 C CA . PHE A 1 108 ? 8.22500 -14.09200 -4.92300 1.000 8.87183 104 PHE A CA 1
ATOM 1760 C C . PHE A 1 108 ? 7.25200 -14.77100 -5.87300 1.000 9.00231 104 PHE A C 1
ATOM 1761 O O . PHE A 1 108 ? 6.28500 -15.41600 -5.45400 1.000 8.81257 104 PHE A O 1
ATOM 1778 N N . LEU A 1 109 ? 7.52200 -14.59800 -7.16400 1.000 10.38205 105 LEU A N 1
ATOM 1779 C CA . LEU A 1 109 ? 6.94400 -15.42500 -8.21100 1.000 9.27634 105 LEU A CA 1
ATOM 1780 C C . LEU A 1 109 ? 7.90700 -16.57800 -8.45200 1.000 7.41225 105 LEU A C 1
ATOM 1781 O O . LEU A 1 109 ? 9.11300 -16.35500 -8.60800 1.000 7.30872 105 LEU A O 1
ATOM 1797 N N . TYR A 1 110 ? 7.38800 -17.80200 -8.47000 1.000 7.49923 106 TYR A N 1
ATOM 1798 C CA . TYR A 1 110 ? 8.20300 -19.00000 -8.64500 1.000 7.66911 106 TYR A CA 1
ATOM 1799 C C . TYR A 1 110 ? 7.97900 -19.57900 -10.04300 1.000 10.26095 106 TYR A C 1
ATOM 1800 O O . TYR A 1 110 ? 6.84600 -19.92200 -10.39500 1.000 7.89301 106 TYR A O 1
ATOM 1818 N N . VAL A 1 111 ? 9.05500 -19.70600 -10.82400 1.000 7.92446 107 VAL A N 1
ATOM 1819 C CA . VAL A 1 111 ? 9.00700 -20.26600 -12.18400 1.000 7.40397 107 VAL A CA 1
ATOM 1820 C C . VAL A 1 111 ? 9.93800 -21.47600 -12.25500 1.000 8.11729 107 VAL A C 1
ATOM 1821 O O . VAL A 1 111 ? 11.13000 -21.35800 -11.95800 1.000 8.89008 107 VAL A O 1
ATOM 1834 N N . ALA A 1 112 ? 9.40100 -22.63100 -12.64400 1.000 8.91352 108 ALA A N 1
ATOM 1835 C CA . ALA A 1 112 ? 10.20600 -23.81000 -12.93900 1.000 9.98780 108 ALA A CA 1
ATOM 1836 C C . ALA A 1 112 ? 10.34900 -23.97300 -14.44700 1.000 10.48911 108 ALA A C 1
ATOM 1837 O O . ALA A 1 112 ? 9.46700 -23.57700 -15.20900 1.000 9.66379 108 ALA A O 1
ATOM 1844 N N . TYR A 1 113 ? 11.45900 -24.57100 -14.87700 1.000 10.86489 109 TYR A N 1
ATOM 1845 C CA . TYR A 1 113 ? 11.63900 -24.89100 -16.28600 1.000 11.31463 109 TYR A CA 1
ATOM 1846 C C . TYR A 1 113 ? 12.01000 -26.35800 -16.44700 1.000 13.16109 109 TYR A C 1
ATOM 1847 O O . TYR A 1 113 ? 12.64100 -26.95900 -15.57600 1.000 14.15123 109 TYR A O 1
ATOM 1865 N N . SER A 1 114 ? 11.60200 -26.93500 -17.57600 1.000 13.93341 110 SER A N 1
ATOM 1866 C CA . SER A 1 114 ? 11.89400 -28.33000 -17.85600 1.000 16.05382 110 SER A CA 1
ATOM 1867 C C . SER A 1 114 ? 11.95400 -28.53500 -19.35900 1.000 16.68000 110 SER A C 1
ATOM 1868 O O . SER A 1 114 ? 11.37000 -27.77100 -20.13000 1.000 16.29034 110 SER A O 1
ATOM 1876 N N . ASP A 1 115 ? 12.67400 -29.58400 -19.76600 1.000 18.69092 111 ASP A N 1
ATOM 1877 C CA . ASP A 1 115 ? 12.63900 -30.03900 -21.14800 1.000 19.86471 111 ASP A CA 1
ATOM 1878 C C . ASP A 1 115 ? 11.36700 -30.81300 -21.47100 1.000 21.02004 111 ASP A C 1
ATOM 1879 O O . ASP A 1 115 ? 11.06200 -31.01700 -22.65100 1.000 21.83315 111 ASP A O 1
ATOM 1888 N N . GLU A 1 116 ? 10.62800 -31.25200 -20.46200 1.000 21.40507 112 GLU A N 1
ATOM 1889 C CA . GLU A 1 116 ? 9.35800 -31.93400 -20.65000 1.000 26.59654 112 GLU A CA 1
ATOM 1890 C C . GLU A 1 116 ? 8.19800 -30.97100 -20.41600 1.000 21.04155 112 GLU A C 1
ATOM 1891 O O . GLU A 1 116 ? 8.32000 -29.98700 -19.68200 1.000 19.49026 112 GLU A O 1
ATOM 1903 N N . SER A 1 117 ? 7.06200 -31.26700 -21.04000 1.000 22.16186 113 SER A N 1
ATOM 1904 C CA . SER A 1 117 ? 5.88700 -30.41600 -20.91000 1.000 21.09774 113 SER A CA 1
ATOM 1905 C C . SER A 1 117 ? 5.00300 -30.79700 -19.73000 1.000 35.02031 113 SER A C 1
ATOM 1906 O O . SER A 1 117 ? 3.92200 -30.22300 -19.57600 1.000 31.62810 113 SER A O 1
ATOM 1914 N N . VAL A 1 118 ? 5.42900 -31.74900 -18.90500 1.000 27.52075 114 VAL A N 1
ATOM 1915 C CA . VAL A 1 118 ? 4.74500 -32.09900 -17.66600 1.000 24.16963 114 VAL A CA 1
ATOM 1916 C C . VAL A 1 118 ? 5.73000 -31.89100 -16.53000 1.000 30.05502 114 VAL A C 1
ATOM 1917 O O . VAL A 1 118 ? 6.84400 -32.42300 -16.57200 1.000 26.88369 114 VAL A O 1
ATOM 1930 N N . TYR A 1 119 ? 5.32200 -31.11600 -15.52400 1.000 29.36327 115 TYR A N 1
ATOM 1931 C CA . TYR A 1 119 ? 6.20100 -30.81600 -14.40000 1.000 33.69261 115 TYR A CA 1
ATOM 1932 C C . TYR A 1 119 ? 6.56100 -32.09100 -13.64600 1.000 29.32886 115 TYR A C 1
ATOM 1933 O O . TYR A 1 119 ? 5.68700 -32.87100 -13.25200 1.000 33.85132 115 TYR A O 1
ATOM 1951 N N . GLY A 1 120 ? 7.85600 -32.29300 -13.43300 1.000 33.69547 116 GLY A N 1
ATOM 1952 C CA . GLY A 1 120 ? 8.33000 -33.44300 -12.69500 1.000 34.25181 116 GLY A CA 1
ATOM 1953 C C . GLY A 1 120 ? 8.52100 -34.70200 -13.51200 1.000 41.08931 116 GLY A C 1
ATOM 1954 O O . GLY A 1 120 ? 8.94400 -35.72300 -12.95300 1.000 50.23809 116 GLY A O 1
ATOM 1958 N N . LYS A 1 121 ? 8.21000 -34.67300 -14.80200 1.000 42.74668 117 LYS A N 1
ATOM 1959 C CA . LYS A 1 121 ? 8.40600 -35.81800 -15.68200 1.000 38.31994 117 LYS A CA 1
ATOM 1960 C C . LYS A 1 121 ? 9.81000 -35.75200 -16.28500 1.000 52.30503 117 LYS A C 1
ATOM 1961 O O . LYS A 1 121 ? 10.38400 -34.67400 -16.46600 1.000 49.85538 117 LYS A O 1
ATOM 1981 N N . GLY B 1 1 ? -17.52500 -10.62200 -0.26400 1.000 55.33502 -3 GLY B N 1
ATOM 1982 C CA . GLY B 1 1 ? -17.73900 -10.99800 1.16400 1.000 60.60442 -3 GLY B CA 1
ATOM 1983 C C . GLY B 1 1 ? -18.62600 -10.02200 1.90600 1.000 53.80475 -3 GLY B C 1
ATOM 1984 O O . GLY B 1 1 ? -18.95200 -8.96000 1.37600 1.000 55.79832 -3 GLY B O 1
ATOM 1990 N N . PRO B 1 2 ? -19.03400 -10.38000 3.11900 1.000 55.89960 -2 PRO B N 1
ATOM 1991 C CA . PRO B 1 2 ? -19.82600 -9.46800 3.94700 1.000 48.85695 -2 PRO B CA 1
ATOM 1992 C C . PRO B 1 2 ? -18.89400 -8.52000 4.69300 1.000 47.89912 -2 PRO B C 1
ATOM 1993 O O . PRO B 1 2 ? -17.67400 -8.53700 4.51900 1.000 57.40224 -2 PRO B O 1
ATOM 2004 N N . GLY B 1 3 ? -19.49600 -7.67000 5.51400 1.000 55.96568 -1 GLY B N 1
ATOM 2005 C CA . GLY B 1 3 ? -18.72800 -6.70200 6.26300 1.000 44.44445 -1 GLY B CA 1
ATOM 2006 C C . GLY B 1 3 ? -18.02100 -5.70700 5.36600 1.000 53.26421 -1 GLY B C 1
ATOM 2007 O O . GLY B 1 3 ? -18.13400 -5.77300 4.13800 1.000 51.03387 -1 GLY B O 1
ATOM 2011 N N . SER B 1 4 ? -17.29800 -4.77300 5.97700 1.000 50.64173 0 SER B N 1
ATOM 2012 C CA . SER B 1 4 ? -16.58700 -3.71500 5.26400 1.000 49.13047 0 SER B CA 1
ATOM 2013 C C . SER B 1 4 ? -15.18300 -3.57000 5.84000 1.000 44.49618 0 SER B C 1
ATOM 2014 O O . SER B 1 4 ? -14.74400 -2.48700 6.23100 1.000 60.10220 0 SER B O 1
ATOM 2022 N N . MET B 1 5 ? -14.47300 -4.68700 5.91100 1.000 30.86086 1 MET B N 1
ATOM 2023 C CA . MET B 1 5 ? -13.10800 -4.74100 6.40600 1.000 34.45591 1 MET B CA 1
ATOM 2024 C C . MET B 1 5 ? -12.13100 -4.86500 5.24200 1.000 23.50143 1 MET B C 1
ATOM 2025 O O . MET B 1 5 ? -12.49300 -5.27400 4.13700 1.000 39.12093 1 MET B O 1
ATOM 2039 N N . LYS B 1 6 ? -10.88100 -4.48200 5.49300 1.000 21.51906 2 LYS B N 1
ATOM 2040 C CA . LYS B 1 6 ? -9.84100 -4.50300 4.46900 1.000 21.21616 2 LYS B CA 1
ATOM 2041 C C . LYS B 1 6 ? -8.68200 -5.36300 4.94800 1.000 19.85577 2 LYS B C 1
ATOM 2042 O O . LYS B 1 6 ? -8.09300 -5.09000 6.00000 1.000 25.36644 2 LYS B O 1
ATOM 2049 N N . PHE B 1 7 ? -8.35200 -6.39100 4.17400 1.000 15.13147 3 PHE B N 1
ATOM 2050 C CA . PHE B 1 7 ? -7.26900 -7.30500 4.49900 1.000 13.39405 3 PHE B CA 1
ATOM 2051 C C . PHE B 1 7 ? -6.20100 -7.26700 3.41900 1.000 15.17319 3 PHE B C 1
ATOM 2052 O O . PHE B 1 7 ? -6.51800 -7.35500 2.22800 1.000 12.80623 3 PHE B O 1
ATOM 2069 N N . GLN B 1 8 ? -4.93800 -7.17700 3.84400 1.000 13.76132 4 GLN B N 1
ATOM 2070 C CA A GLN B 1 8 ? -3.82700 -7.13600 2.89600 0.526 13.47157 4 GLN B CA 1
ATOM 2071 C CA B GLN B 1 8 ? -3.83600 -7.13000 2.88900 0.474 13.47661 4 GLN B CA 1
ATOM 2072 C C . GLN B 1 8 ? -3.72600 -8.43100 2.09700 1.000 11.81701 4 GLN B C 1
ATOM 2073 O O . GLN B 1 8 ? -3.28900 -8.41800 0.93900 1.000 11.91233 4 GLN B O 1
ATOM 2100 N N . TYR B 1 9 ? -4.12600 -9.56200 2.68900 1.000 10.93482 5 TYR B N 1
ATOM 2101 C CA . TYR B 1 9 ? -4.11700 -10.81600 1.93800 1.000 10.00554 5 TYR B CA 1
ATOM 2102 C C . TYR B 1 9 ? -4.99300 -10.69700 0.68700 1.000 11.39569 5 TYR B C 1
ATOM 2103 O O . TYR B 1 9 ? -4.64600 -11.22100 -0.38100 1.000 10.79471 5 TYR B O 1
ATOM 2121 N N . LYS B 1 10 ? -6.12100 -9.98400 0.78500 1.000 10.84524 6 LYS B N 1
ATOM 2122 C CA . LYS B 1 10 ? -6.96800 -9.79000 -0.39100 1.000 11.83913 6 LYS B CA 1
ATOM 2123 C C . LYS B 1 10 ? -6.41800 -8.71400 -1.32300 1.000 14.50516 6 LYS B C 1
ATOM 2124 O O . LYS B 1 10 ? -6.64400 -8.77500 -2.54000 1.000 15.79148 6 LYS B O 1
ATOM 2143 N N . GLU B 1 11 ? -5.74000 -7.70400 -0.77200 1.000 13.67118 7 GLU B N 1
ATOM 2144 C CA . GLU B 1 11 ? -5.04300 -6.73500 -1.61000 1.000 18.69271 7 GLU B CA 1
ATOM 2145 C C . GLU B 1 11 ? -3.96300 -7.41400 -2.43900 1.000 21.13764 7 GLU B C 1
ATOM 2146 O O . GLU B 1 11 ? -3.76500 -7.08300 -3.61200 1.000 16.91775 7 GLU B O 1
ATOM 2158 N N . ASP B 1 12 ? -3.26300 -8.37900 -1.83600 1.000 14.07731 8 ASP B N 1
ATOM 2159 C CA . ASP B 1 12 ? -2.06700 -8.97300 -2.40900 1.000 13.40079 8 ASP B CA 1
ATOM 2160 C C . ASP B 1 12 ? -2.37800 -10.07100 -3.42000 1.000 15.88834 8 ASP B C 1
ATOM 2161 O O . ASP B 1 12 ? -1.51300 -10.39100 -4.23800 1.000 18.77546 8 ASP B O 1
ATOM 2170 N N . HIS B 1 13 ? -3.56900 -10.67400 -3.37400 1.000 12.12197 9 HIS B N 1
ATOM 2171 C CA . HIS B 1 13 ? -3.83800 -11.82700 -4.22100 1.000 12.21412 9 HIS B CA 1
ATOM 2172 C C . HIS B 1 13 ? -5.21200 -11.71100 -4.86400 1.000 13.48354 9 HIS B C 1
ATOM 2173 O O . HIS B 1 13 ? -6.20000 -11.44800 -4.16300 1.000 14.40498 9 HIS B O 1
ATOM 2187 N N . PRO B 1 14 ? -5.33300 -12.01100 -6.15200 1.000 14.98547 10 PRO B N 1
ATOM 2188 C CA . PRO B 1 14 ? -6.66800 -12.07000 -6.76100 1.000 16.69451 10 PRO B CA 1
ATOM 2189 C C . PRO B 1 14 ? -7.48900 -13.24400 -6.23800 1.000 15.93813 10 PRO B C 1
ATOM 2190 O O . PRO B 1 14 ? -6.97500 -14.22200 -5.69000 1.000 14.48444 10 PRO B O 1
ATOM 2201 N N . PHE B 1 15 ? -8.80400 -13.13300 -6.43000 1.000 12.42982 11 PHE B N 1
ATOM 2202 C CA . PHE B 1 15 ? -9.72700 -14.13100 -5.89600 1.000 13.38604 11 PHE B CA 1
ATOM 2203 C C . PHE B 1 15 ? -9.35800 -15.55100 -6.31800 1.000 14.71841 11 PHE B C 1
ATOM 2204 O O . PHE B 1 15 ? -9.38800 -16.47800 -5.50300 1.000 15.38666 11 PHE B O 1
ATOM 2221 N N . GLU B 1 16 ? -9.05800 -15.75000 -7.60300 1.000 15.96261 12 GLU B N 1
ATOM 2222 C CA . GLU B 1 16 ? -8.75800 -17.09400 -8.09400 1.000 17.71760 12 GLU B CA 1
ATOM 2223 C C . GLU B 1 16 ? -7.60300 -17.72800 -7.32400 1.000 17.79794 12 GLU B C 1
ATOM 2224 O O . GLU B 1 16 ? -7.63900 -18.92400 -7.01200 1.000 19.47882 12 GLU B O 1
ATOM 2236 N N . TYR B 1 17 ? -6.57100 -16.94100 -7.00700 1.000 16.44742 13 TYR B N 1
ATOM 2237 C CA . TYR B 1 17 ? -5.44500 -17.46400 -6.23800 1.000 16.99042 13 TYR B CA 1
ATOM 2238 C C . TYR B 1 17 ? -5.88300 -17.82400 -4.82000 1.000 16.70529 13 TYR B C 1
ATOM 2239 O O . TYR B 1 17 ? -5.54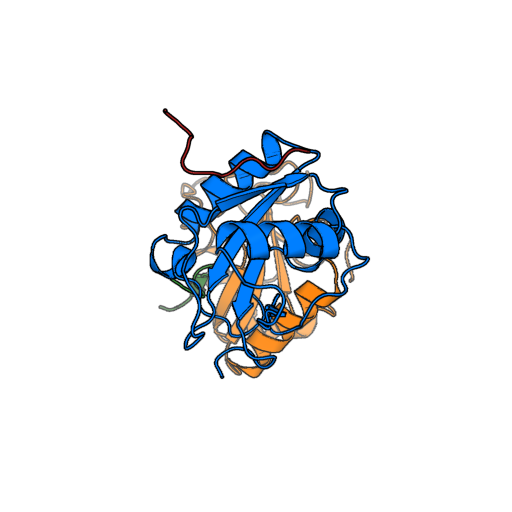500 -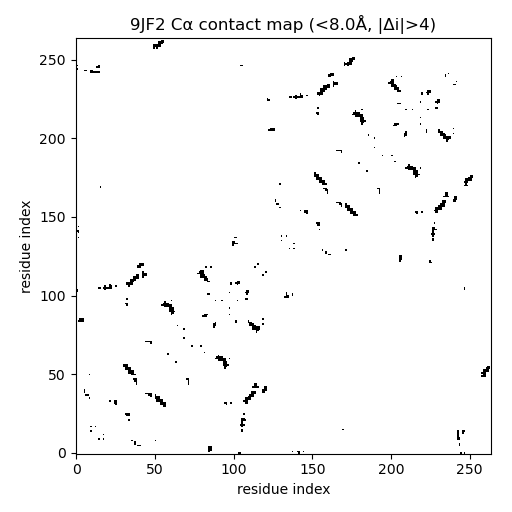18.89600 -4.30600 1.000 18.23269 13 TYR B O 1
ATOM 2257 N N . ARG B 1 18 ? -6.65900 -16.94700 -4.18100 1.000 15.21364 14 ARG B N 1
ATOM 2258 C CA . ARG B 1 18 ? -7.06300 -17.20900 -2.80300 1.000 15.36156 14 ARG B CA 1
ATOM 2259 C C . ARG B 1 18 ? -7.95900 -18.43400 -2.71900 1.000 16.83734 14 ARG B C 1
ATOM 2260 O O . ARG B 1 18 ? -7.79600 -19.26500 -1.82000 1.000 17.96041 14 ARG B O 1
ATOM 2281 N N . LYS B 1 19 ? -8.90400 -18.57500 -3.66000 1.000 17.29742 15 LYS B N 1
ATOM 2282 C CA . LYS B 1 19 ? -9.81100 -19.71800 -3.61000 1.000 19.24756 15 LYS B CA 1
ATOM 2283 C C . LYS B 1 19 ? -9.04000 -21.02500 -3.75000 1.000 21.26186 15 LYS B C 1
ATOM 2284 O O . LYS B 1 19 ? -9.33700 -22.00800 -3.05900 1.000 22.86838 15 LYS B O 1
ATOM 2303 N N . LYS B 1 20 ? -8.04100 -21.05900 -4.63500 1.000 21.64383 16 LYS B N 1
ATOM 2304 C CA . LYS B 1 20 ? -7.25800 -22.28000 -4.79900 1.000 25.18579 16 LYS B CA 1
ATOM 2305 C C . LYS B 1 20 ? -6.48200 -22.60500 -3.52800 1.000 24.34319 16 LYS B C 1
ATOM 2306 O O . LYS B 1 20 ? -6.38700 -23.77000 -3.13100 1.000 29.21386 16 LYS B O 1
ATOM 2313 N N . GLU B 1 21 ? -5.91300 -21.59200 -2.87600 1.000 22.28678 17 GLU B N 1
ATOM 2314 C CA . GLU B 1 21 ? -5.24800 -21.85400 -1.60300 1.000 22.88188 17 GLU B CA 1
ATOM 2315 C C . GLU B 1 21 ? -6.24500 -22.36500 -0.57000 1.000 24.00184 17 GLU B C 1
ATOM 2316 O O . GLU B 1 21 ? -5.99500 -23.36800 0.10900 1.000 25.45657 17 GLU B O 1
ATOM 2328 N N . GLY B 1 22 ? -7.38100 -21.68100 -0.43400 1.000 21.86164 18 GLY B N 1
ATOM 2329 C CA . GLY B 1 22 ? -8.31500 -22.02600 0.62700 1.000 22.58528 18 GLY B CA 1
ATOM 2330 C C . GLY B 1 22 ? -8.99800 -23.36200 0.39900 1.000 33.48640 18 GLY B C 1
ATOM 2331 O O . GLY B 1 22 ? -9.03900 -24.21300 1.29400 1.000 26.76147 18 GLY B O 1
ATOM 2335 N N . GLU B 1 23 ? -9.57800 -23.54900 -0.79200 1.000 33.65394 19 GLU B N 1
ATOM 2336 C CA . GLU B 1 23 ? -10.19600 -24.82700 -1.12900 1.000 28.31203 19 GLU B CA 1
ATOM 2337 C C . GLU B 1 23 ? -9.22000 -25.96200 -0.92200 1.000 32.88090 19 GLU B C 1
ATOM 2338 O O . GLU B 1 23 ? -9.57900 -27.03000 -0.41200 1.000 33.21867 19 GLU B O 1
ATOM 2350 N N . LY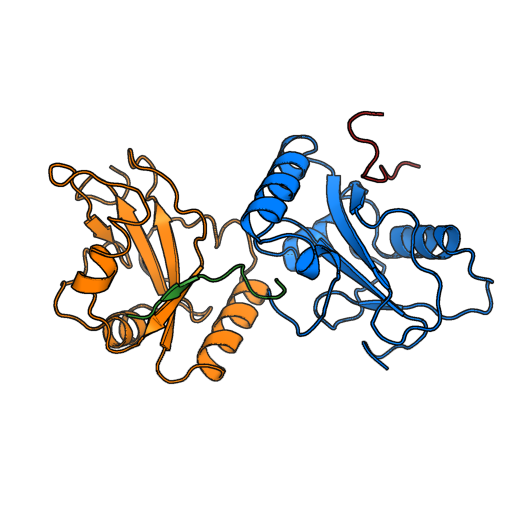S B 1 24 ? -7.97800 -25.76000 -1.33500 1.000 30.29600 20 LYS B N 1
ATOM 2351 C CA . LYS B 1 24 ? -6.97600 -26.78400 -1.09000 1.000 33.00314 20 LYS B CA 1
ATOM 2352 C C . LYS B 1 24 ? -6.92600 -27.13600 0.39700 1.000 44.13029 20 LYS B C 1
ATOM 2353 O O . LYS B 1 24 ? -7.07300 -28.30300 0.77300 1.000 36.57980 20 LYS B O 1
ATOM 2372 N N . ILE B 1 25 ? -6.68600 -26.14600 1.26200 1.000 31.28014 21 ILE B N 1
ATOM 2373 C CA . ILE B 1 25 ? -6.41100 -26.44700 2.66900 1.000 32.43291 21 ILE B CA 1
ATOM 2374 C C . ILE B 1 25 ? -7.61100 -27.12800 3.30400 1.000 33.80149 21 ILE B C 1
ATOM 2375 O O . ILE B 1 25 ? -7.47000 -28.02200 4.15500 1.000 36.35044 21 ILE B O 1
ATOM 2391 N N . ARG B 1 26 ? -8.81400 -26.70900 2.89800 1.000 32.50769 22 ARG B N 1
ATOM 2392 C CA . ARG B 1 26 ? -10.02100 -27.21700 3.53100 1.000 41.45505 22 ARG B CA 1
ATOM 2393 C C . ARG B 1 26 ? -10.18800 -28.70000 3.19700 1.000 52.96534 22 ARG B C 1
ATOM 2394 O O . ARG B 1 26 ? -10.46900 -29.52700 4.07400 1.000 42.94967 22 ARG B O 1
ATOM 2415 N N . LYS B 1 27 ? -9.99500 -29.05600 1.92100 1.000 42.41674 23 LYS B N 1
ATOM 2416 C CA . LYS B 1 27 ? -10.13800 -30.44500 1.49400 1.000 42.27547 23 LYS B CA 1
ATOM 2417 C C . LYS B 1 27 ? -9.03800 -31.33000 2.05800 1.000 51.52490 23 LYS B C 1
ATOM 2418 O O . LYS B 1 27 ? -9.21300 -32.55200 2.12800 1.000 49.11262 23 LYS B O 1
ATOM 2422 N N . LYS B 1 28 ? -7.91600 -30.74600 2.47800 1.000 43.17695 24 LYS B N 1
ATOM 2423 C CA . LYS B 1 28 ? -6.80300 -31.54600 2.97600 1.000 52.99161 24 LYS B CA 1
ATOM 2424 C C . LYS B 1 28 ? -6.86800 -31.80200 4.47500 1.000 48.66730 24 LYS B C 1
ATOM 2425 O O . LYS B 1 28 ? -6.34600 -32.82100 4.94100 1.000 50.65799 24 LYS B O 1
ATOM 2444 N N . TYR B 1 29 ? -7.48000 -30.90200 5.24500 1.000 40.38970 25 TYR B N 1
ATOM 2445 C CA . TYR B 1 29 ? -7.57900 -31.03700 6.69800 1.000 45.42908 25 TYR B CA 1
ATOM 2446 C C . TYR B 1 29 ? -9.04100 -30.88100 7.10500 1.000 38.50392 25 TYR B C 1
ATOM 2447 O O . TYR B 1 29 ? -9.46400 -29.76300 7.46600 1.000 47.05806 25 TYR B O 1
ATOM 2465 N N . PRO B 1 30 ? -9.83000 -31.98500 7.09300 1.000 41.86018 26 PRO B N 1
ATOM 2466 C CA . PRO B 1 30 ? -11.26900 -31.86100 7.37800 1.000 51.17520 26 PRO B CA 1
ATOM 2467 C C . PRO B 1 30 ? -11.56600 -31.36100 8.77800 1.000 54.89857 26 PRO B C 1
ATOM 2468 O O . PRO B 1 30 ? -12.58200 -30.68900 8.94400 1.000 52.93549 26 PRO B O 1
ATOM 2479 N N . ASP B 1 31 ? -10.73100 -31.62800 9.79200 1.000 45.91864 27 ASP B N 1
ATOM 2480 C CA . ASP B 1 31 ? -11.04300 -31.18700 11.15400 1.000 45.66968 27 ASP B CA 1
ATOM 2481 C C . ASP B 1 31 ? -10.33200 -29.88400 11.52500 1.000 40.79819 27 ASP B C 1
ATOM 2482 O O . ASP B 1 31 ? -10.24000 -29.54000 12.71100 1.000 34.25036 27 ASP B O 1
ATOM 2491 N N . ARG B 1 32 ? -9.83100 -29.15200 10.53100 1.000 35.11336 28 ARG B N 1
ATOM 2492 C CA . ARG B 1 32 ? -9.16800 -27.87400 10.74200 1.000 27.78768 28 ARG B CA 1
ATOM 2493 C C . ARG B 1 32 ? -9.69600 -26.84800 9.74500 1.000 27.49962 28 ARG B C 1
ATOM 2494 O O . ARG B 1 32 ? -10.27200 -27.19500 8.71100 1.000 27.52894 28 ARG B O 1
ATOM 2515 N N . VAL B 1 33 ? -9.49400 -25.57200 10.05500 1.000 21.66150 29 VAL B N 1
ATOM 2516 C CA . VAL B 1 33 ? -9.97100 -24.51500 9.16600 1.000 19.38896 29 VAL B CA 1
ATOM 2517 C C . VAL B 1 33 ? -8.85100 -23.53600 8.84100 1.000 16.85665 29 VAL B C 1
ATOM 2518 O O . VAL B 1 33 ? -7.97200 -23.28500 9.68400 1.000 16.16966 29 VAL B O 1
ATOM 2531 N N . PRO B 1 34 ? -8.84400 -22.97800 7.62600 1.000 15.88533 30 PRO B N 1
ATOM 2532 C CA . PRO B 1 34 ? -7.87700 -21.93200 7.27800 1.000 13.83009 30 PRO B CA 1
ATOM 2533 C C . PRO B 1 34 ? -8.38600 -20.54700 7.64500 1.000 12.04243 30 PRO B C 1
ATOM 2534 O O . PRO B 1 34 ? -9.53100 -20.17000 7.37800 1.000 12.25726 30 PRO B O 1
ATOM 2545 N N . VAL B 1 35 ? -7.49800 -19.77100 8.25000 1.000 10.87340 31 VAL B N 1
ATOM 2546 C CA . VAL B 1 35 ? -7.84000 -18.47600 8.80600 1.000 10.01702 31 VAL B CA 1
ATOM 2547 C C . VAL B 1 35 ? -6.76500 -17.48400 8.40700 1.000 9.04395 31 VAL B C 1
ATOM 2548 O O . VAL B 1 35 ? -5.56800 -17.77600 8.52800 1.000 9.25712 31 VAL B O 1
ATOM 2561 N N . ILE B 1 36 ? -7.19400 -16.31700 7.94100 1.000 9.02199 32 ILE B N 1
ATOM 2562 C CA . ILE B 1 36 ? -6.32700 -15.16700 7.73600 1.000 8.34087 32 ILE B CA 1
ATOM 2563 C C . ILE B 1 36 ? -6.46500 -14.27800 8.96800 1.000 8.51618 32 ILE B C 1
ATOM 2564 O O . ILE B 1 36 ? -7.57900 -13.88000 9.33300 1.000 8.77998 32 ILE B O 1
ATOM 2580 N N . VAL B 1 37 ? -5.34500 -13.94000 9.60500 1.000 8.63128 33 VAL B N 1
ATOM 2581 C CA . VAL B 1 37 ? -5.34000 -13.10800 10.80100 1.000 9.14252 33 VAL B CA 1
ATOM 2582 C C . VAL B 1 37 ? -4.46500 -11.90300 10.53500 1.000 9.71717 33 VAL B C 1
ATOM 2583 O O . VAL B 1 37 ? -3.26900 -12.05300 10.26000 1.000 9.83402 33 VAL B O 1
ATOM 2596 N N . GLU B 1 38 ? -5.05100 -10.71000 10.62200 1.000 10.43954 34 GLU B N 1
ATOM 2597 C CA . GLU B 1 38 ? -4.30200 -9.49700 10.35200 1.000 11.64001 34 GLU B CA 1
ATOM 2598 C C . GLU B 1 38 ? -4.69200 -8.40900 11.33600 1.000 13.10146 34 GLU B C 1
ATOM 2599 O O . GLU B 1 38 ? -5.80100 -8.40100 11.87800 1.000 13.37272 34 GLU B O 1
ATOM 2611 N N . LYS B 1 39 ? -3.78600 -7.44300 11.49600 1.000 14.80853 35 LYS B N 1
ATOM 2612 C CA . LYS B 1 39 ? -4.07500 -6.26300 12.30100 1.000 17.31923 35 LYS B CA 1
ATOM 2613 C C . LYS B 1 39 ? -5.07000 -5.36600 11.57400 1.000 30.31874 35 LYS B C 1
ATOM 2614 O O . LYS B 1 39 ? -4.95900 -5.13100 10.36400 1.000 24.10865 35 LYS B O 1
ATOM 2633 N N . ALA B 1 40 ? -6.00800 -4.81300 12.33700 1.000 20.12644 36 ALA B N 1
ATOM 2634 C CA . ALA B 1 40 ? -6.94900 -3.84500 11.79900 1.000 21.55619 36 ALA B CA 1
ATOM 2635 C C . ALA B 1 40 ? -6.25400 -2.53800 11.41600 1.000 23.99292 36 ALA B C 1
ATOM 2636 O O . ALA B 1 40 ? -5.22400 -2.17500 11.99500 1.000 24.71250 36 ALA B O 1
ATOM 2643 N N . PRO B 1 41 ? -6.81000 -1.80400 10.44900 1.000 38.98343 37 PRO B N 1
ATOM 2644 C CA . PRO B 1 41 ? -6.29500 -0.46100 10.15400 1.000 34.40364 37 PRO B CA 1
ATOM 2645 C C . PRO B 1 41 ? -6.28200 0.40700 11.40200 1.000 37.41828 37 PRO B C 1
ATOM 2646 O O . PRO B 1 41 ? -7.24900 0.44100 12.17000 1.000 30.67934 37 PRO B O 1
ATOM 2657 N N . LYS B 1 42 ? -5.16900 1.10400 11.60600 1.000 31.32579 38 LYS B N 1
ATOM 2658 C CA . LYS B 1 42 ? -4.94700 2.07100 12.67300 1.000 38.04612 38 LYS B CA 1
ATOM 2659 C C . LYS B 1 42 ? -4.68600 1.40500 14.02000 1.000 31.35960 38 LYS B C 1
ATOM 2660 O O . LYS B 1 42 ? -4.43900 2.11300 15.00000 1.000 32.84456 38 LYS B O 1
ATOM 2664 N N . ALA B 1 43 ? -4.71200 0.08400 14.10700 1.000 28.65141 39 ALA B N 1
ATOM 2665 C CA . ALA B 1 43 ? -4.44800 -0.56700 15.38000 1.000 27.48579 39 ALA B CA 1
ATOM 2666 C C . ALA B 1 43 ? -2.99600 -0.36300 15.79300 1.000 33.25782 39 ALA B C 1
ATOM 2667 O O . ALA B 1 43 ? -2.07500 -0.49500 14.98300 1.000 31.96155 39 ALA B O 1
ATOM 2674 N N . ARG B 1 44 ? -2.79700 -0.04500 17.06800 1.000 29.63166 40 ARG B N 1
ATOM 2675 C CA . ARG B 1 44 ? -1.46800 0.24800 17.60200 1.000 31.32337 40 ARG B CA 1
ATOM 2676 C C . ARG B 1 44 ? -0.85700 -1.01400 18.21800 1.000 36.61397 40 ARG B C 1
ATOM 2677 O O . ARG B 1 44 ? -0.53500 -1.08100 19.40200 1.000 30.69546 40 ARG B O 1
ATOM 2698 N N . VAL B 1 45 ? -0.70200 -2.03800 17.38400 1.000 29.44461 41 VAL B N 1
ATOM 2699 C CA . VAL B 1 45 ? -0.15500 -3.31100 17.84900 1.000 29.30375 41 VAL B CA 1
ATOM 2700 C C . VAL B 1 45 ? 0.70300 -3.92600 16.75100 1.000 26.42416 41 VAL B C 1
ATOM 2701 O O . VAL B 1 45 ? 0.64500 -3.47800 15.59800 1.000 28.51364 41 VAL B O 1
ATOM 2714 N N . PRO B 1 46 ? 1.50800 -4.94300 17.05000 1.000 30.53090 42 PRO B N 1
ATOM 2715 C CA . PRO B 1 46 ? 2.39000 -5.50700 16.01800 1.000 31.37110 42 PRO B CA 1
ATOM 2716 C C . PRO B 1 46 ? 1.65200 -6.38300 15.01500 1.000 32.37813 42 PRO B C 1
ATOM 2717 O O . PRO B 1 46 ? 0.57800 -6.92500 15.27700 1.000 23.31765 42 PRO B O 1
ATOM 2728 N N . ASP B 1 47 ? 2.26600 -6.51400 13.84200 1.000 24.28289 43 ASP B N 1
ATOM 2729 C CA . ASP B 1 47 ? 1.88400 -7.52900 12.87300 1.000 24.44866 43 ASP B CA 1
ATOM 2730 C C . ASP B 1 47 ? 2.38800 -8.89800 13.30000 1.000 21.87329 43 ASP B C 1
ATOM 2731 O O . ASP B 1 47 ? 3.43300 -9.02500 13.93900 1.000 30.93613 43 ASP B O 1
ATOM 2740 N N . LEU B 1 48 ? 1.64300 -9.93000 12.91700 1.000 19.97046 44 LEU B N 1
ATOM 2741 C CA . LEU B 1 48 ? 2.10900 -11.29600 13.08400 1.000 19.57785 44 LEU B CA 1
ATOM 2742 C C . LEU B 1 48 ? 3.14000 -11.62700 12.01400 1.000 20.62658 44 LEU B C 1
ATOM 2743 O O . LEU B 1 48 ? 3.14500 -11.03900 10.92800 1.000 22.79761 44 LEU B O 1
ATOM 2759 N N . ASP B 1 49 ? 4.00400 -12.59900 12.31700 1.000 24.40834 45 ASP B N 1
ATOM 2760 C CA . ASP B 1 49 ? 5.00700 -13.00800 11.33600 1.000 22.66104 45 ASP B CA 1
ATOM 2761 C C . ASP B 1 49 ? 4.35400 -13.68800 10.14100 1.000 25.66471 45 ASP B C 1
ATOM 2762 O O . ASP B 1 49 ? 4.84200 -13.57100 9.01000 1.000 23.98490 45 ASP B O 1
ATOM 2771 N N . LYS B 1 50 ? 3.25600 -14.39600 10.37600 1.000 19.31691 46 LYS B N 1
ATOM 2772 C CA . LYS B 1 50 ? 2.50000 -15.07600 9.33700 1.000 23.73158 46 LYS B CA 1
ATOM 2773 C C . LYS B 1 50 ? 1.04200 -14.67500 9.47800 1.000 19.75547 46 LYS B C 1
ATOM 2774 O O . LYS B 1 50 ? 0.53900 -14.52000 10.59500 1.000 18.22935 46 LYS B O 1
ATOM 2793 N N . ARG B 1 51 ? 0.34600 -14.53300 8.36300 1.000 15.94653 47 ARG B N 1
ATOM 2794 C CA . ARG B 1 51 ? -1.06500 -14.19900 8.45400 1.000 14.70225 47 ARG B CA 1
ATOM 2795 C C . ARG B 1 51 ? -1.99400 -15.35400 8.13300 1.000 13.52030 47 ARG B C 1
ATOM 2796 O O . ARG B 1 51 ? -3.20000 -15.23000 8.37900 1.000 12.64651 47 ARG B O 1
ATOM 2817 N N . LYS B 1 52 ? -1.47300 -16.47500 7.63000 1.000 17.64169 48 LYS B N 1
ATOM 2818 C CA . LYS B 1 52 ? -2.26500 -17.67600 7.38500 1.000 13.68189 48 LYS B CA 1
ATOM 2819 C C . LYS B 1 52 ? -2.09500 -18.63100 8.55900 1.000 13.36163 48 LYS B C 1
ATOM 2820 O O . LYS B 1 52 ? -0.96400 -18.90900 8.97700 1.000 14.02998 48 LYS B O 1
ATOM 2839 N N . TYR B 1 53 ? -3.21300 -19.15700 9.05900 1.000 12.25386 49 TYR B N 1
ATOM 2840 C CA . TYR B 1 53 ? -3.25500 -20.06000 10.19900 1.000 12.12913 49 TYR B CA 1
ATOM 2841 C C . TYR B 1 53 ? -4.13300 -21.25800 9.86100 1.000 12.40670 49 TYR B C 1
ATOM 2842 O O . TYR B 1 53 ? -5.18100 -21.11000 9.21700 1.000 14.61711 49 TYR B O 1
ATOM 2860 N N . LEU B 1 54 ? -3.70500 -22.43800 10.31000 1.000 13.44516 50 LEU B N 1
ATOM 2861 C CA . LEU B 1 54 ? -4.47300 -23.67700 10.20700 1.000 14.20786 50 LEU B CA 1
ATOM 2862 C C . LEU B 1 54 ? -4.87100 -24.05000 11.62800 1.000 14.28941 50 LEU B C 1
ATOM 2863 O O . LEU B 1 54 ? -4.00600 -24.37800 12.44900 1.000 15.97572 50 LEU B O 1
ATOM 2879 N N . VAL B 1 55 ? -6.15800 -23.96600 11.93400 1.000 17.09141 51 VAL B N 1
ATOM 2880 C CA . VAL B 1 55 ? -6.64500 -23.96700 13.31300 1.000 14.32499 51 VAL B CA 1
ATOM 2881 C C . VAL B 1 55 ? -7.54400 -25.16300 13.50900 1.000 17.37698 51 VAL B C 1
ATOM 2882 O O . VAL B 1 55 ? -8.44000 -25.40300 12.69100 1.000 15.32736 51 VAL B O 1
ATOM 2895 N N . PRO B 1 56 ? -7.38500 -25.94000 14.58600 1.000 16.51321 52 PRO B N 1
ATOM 2896 C CA . PRO B 1 56 ? -8.32300 -27.04100 14.83400 1.000 18.31033 52 PRO B CA 1
ATOM 2897 C C . PRO B 1 56 ? -9.75300 -26.51900 14.93600 1.000 20.26439 52 PRO B C 1
ATOM 2898 O O . PRO B 1 56 ? -10.00800 -25.47000 15.52900 1.000 22.49265 52 PRO B O 1
ATOM 2909 N N . SER B 1 57 ? -10.69600 -27.26800 14.35400 1.000 18.74965 53 SER B N 1
ATOM 2910 C CA . SER B 1 57 ? -12.08600 -26.82000 14.35300 1.000 18.50245 53 SER B CA 1
ATOM 2911 C C . SER B 1 57 ? -12.65100 -26.71400 15.76700 1.000 19.13219 53 SER B C 1
ATOM 2912 O O . SER B 1 57 ? -13.50200 -25.85700 16.03200 1.000 19.60423 53 SER B O 1
ATOM 2920 N N . ASP B 1 58 ? -12.20200 -27.56700 16.68400 1.000 20.90127 54 ASP B N 1
ATOM 2921 C CA . ASP B 1 58 ? -12.74100 -27.56800 18.03700 1.000 22.02775 54 ASP B CA 1
ATOM 2922 C C . ASP B 1 58 ? -12.00900 -26.62000 18.98600 1.000 24.33725 54 ASP B C 1
ATOM 2923 O O . ASP B 1 58 ? -12.42300 -26.48800 20.14100 1.000 22.82832 54 ASP B O 1
ATOM 2932 N N . LEU B 1 59 ? -10.95300 -25.95000 18.54400 1.000 18.77465 55 LEU B N 1
ATOM 2933 C CA . LEU B 1 59 ? -10.37800 -24.88000 19.34900 1.000 21.87542 55 LEU B CA 1
ATOM 2934 C C . LEU B 1 59 ? -11.39000 -23.75000 19.49100 1.000 20.92310 55 LEU B C 1
ATOM 2935 O O . LEU B 1 59 ? -12.03000 -23.34500 18.51400 1.000 19.64689 55 LEU B O 1
ATOM 2951 N N . THR B 1 60 ? -11.55000 -23.24100 20.70800 1.000 16.23392 56 THR B N 1
ATOM 2952 C CA . THR B 1 60 ? -12.49200 -22.14600 20.86500 1.000 15.28353 56 THR B CA 1
ATOM 2953 C C . THR B 1 60 ? -11.87300 -20.82000 20.42100 1.000 15.64028 56 THR B C 1
ATOM 2954 O O . THR B 1 60 ? -10.64500 -20.62400 20.43100 1.000 12.66743 56 THR B O 1
ATOM 2965 N N . VAL B 1 61 ? -12.76200 -19.88500 20.06800 1.000 12.52913 57 VAL B N 1
ATOM 2966 C CA . VAL B 1 61 ? -12.34600 -18.52800 19.72900 1.000 11.11374 57 VAL B CA 1
ATOM 2967 C C . VAL B 1 61 ? -11.49400 -17.95300 20.85400 1.000 10.90870 57 VAL B C 1
ATOM 2968 O O . VAL B 1 61 ? -10.48100 -17.28300 20.61200 1.000 10.07376 57 VAL B O 1
ATOM 2981 N N . GLY B 1 62 ? -11.90400 -18.19200 22.10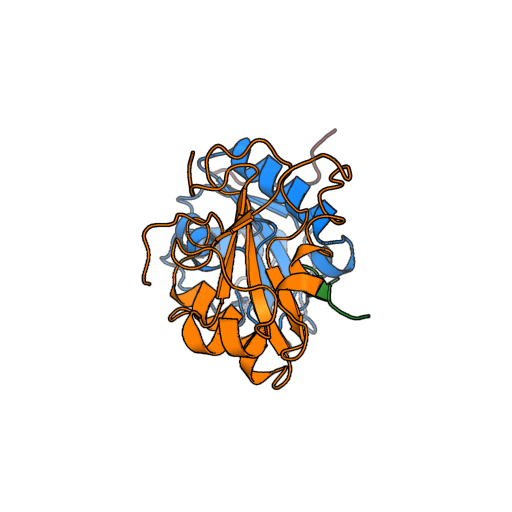300 1.000 11.98915 58 GLY B N 1
ATOM 2982 C CA . GLY B 1 62 ? -11.17600 -17.63300 23.23700 1.000 12.13520 58 GLY B CA 1
ATOM 2983 C C . GLY B 1 62 ? -9.75800 -18.15100 23.34300 1.000 12.29926 58 GLY B C 1
ATOM 2984 O O . GLY B 1 62 ? -8.82300 -17.38500 23.60900 1.000 11.90435 58 GLY B O 1
ATOM 2988 N N . GLN B 1 63 ? -9.57900 -19.46500 23.19000 1.000 13.32168 59 GLN B N 1
ATOM 2989 C CA . GLN B 1 63 ? -8.23300 -20.02300 23.20500 1.000 13.94793 59 GLN B CA 1
ATOM 2990 C C . GLN B 1 63 ? -7.39500 -19.45400 22.06400 1.000 12.54296 59 GLN B C 1
ATOM 2991 O O . GLN B 1 63 ? -6.22700 -19.11000 22.26200 1.000 12.73521 59 GLN B O 1
ATOM 3005 N N . PHE B 1 64 ? -7.97800 -19.32700 20.86700 1.000 11.46771 60 PHE B N 1
ATOM 3006 C CA . PHE B 1 64 ? -7.23300 -18.76200 19.74500 1.000 10.48315 60 PHE B CA 1
ATOM 3007 C C . PHE B 1 64 ? -6.85500 -17.31800 20.03500 1.000 9.97608 60 PHE B C 1
ATOM 3008 O O . PHE B 1 64 ? -5.77100 -16.85200 19.66800 1.000 10.22565 60 PHE B O 1
ATOM 3025 N N . TYR B 1 65 ? -7.75200 -16.58400 20.67800 1.000 11.34065 61 TYR B N 1
ATOM 3026 C CA . TYR B 1 65 ? -7.44500 -15.21900 21.07700 1.000 10.20747 61 TYR B CA 1
ATOM 3027 C C . TYR B 1 65 ? -6.19700 -15.16300 21.95900 1.000 10.45553 61 TYR B C 1
ATOM 3028 O O . TYR B 1 65 ? -5.30000 -14.33900 21.73500 1.000 10.60462 61 TYR B O 1
ATOM 3046 N N . PHE B 1 66 ? -6.11900 -16.01700 22.97800 1.000 11.14835 62 PHE B N 1
ATOM 3047 C CA . PHE B 1 66 ? -4.92700 -15.99800 23.83100 1.000 13.25276 62 PHE B CA 1
ATOM 3048 C C . PHE B 1 66 ? -3.66700 -16.35000 23.04700 1.000 12.74390 62 PHE B C 1
ATOM 3049 O O . PHE B 1 66 ? -2.57300 -15.86100 23.36600 1.000 13.62073 62 PHE B O 1
ATOM 3066 N N . LEU B 1 67 ? -3.79900 -17.23400 22.05300 1.000 13.53102 63 LEU B N 1
ATOM 3067 C CA A LEU B 1 67 ? -2.67000 -17.62800 21.21400 0.308 13.01295 63 LEU B CA 1
ATOM 3068 C CA B LEU B 1 67 ? -2.63800 -17.61400 21.25600 0.692 13.06306 63 LEU B CA 1
ATOM 3069 C C . LEU B 1 67 ? -2.14600 -16.43700 20.42000 1.000 12.31334 63 LEU B C 1
ATOM 3070 O O . LEU B 1 67 ? -0.93400 -16.19900 20.35300 1.000 14.89702 63 LEU B O 1
ATOM 3101 N N . ILE B 1 68 ? -3.06900 -15.64900 19.84200 1.000 12.56084 64 ILE B N 1
ATOM 3102 C CA . ILE B 1 68 ? -2.68600 -14.46100 19.07600 1.000 10.73426 64 ILE B CA 1
ATOM 3103 C C . ILE B 1 68 ? -2.09400 -13.39400 19.99900 1.000 11.49542 64 ILE B C 1
ATOM 3104 O O . ILE B 1 68 ? -1.07900 -12.76800 19.66300 1.000 12.40136 64 ILE B O 1
ATOM 3120 N N . ARG B 1 69 ? -2.64100 -13.23100 21.20700 1.000 11.51252 65 ARG B N 1
ATOM 3121 C CA . ARG B 1 69 ? -2.03800 -12.28200 22.14700 1.000 12.52616 65 ARG B CA 1
ATOM 3122 C C . ARG B 1 69 ? -0.56900 -12.61000 22.40100 1.000 14.14960 65 ARG B C 1
ATOM 3123 O O . ARG B 1 69 ? 0.27700 -11.71100 22.50200 1.000 15.27007 65 ARG B O 1
ATOM 3144 N N . LYS B 1 70 ? -0.25000 -13.89500 22.52400 1.000 14.71933 66 LYS B N 1
ATOM 3145 C CA . LYS B 1 70 ? 1.11800 -14.29900 22.81000 1.000 16.78016 66 LYS B CA 1
ATOM 3146 C C . LYS B 1 70 ? 2.00900 -14.06700 21.59800 1.000 17.21588 66 LYS B C 1
ATOM 3147 O O . LYS B 1 70 ? 3.13700 -13.57700 21.72300 1.000 18.98672 66 LYS B O 1
ATOM 3166 N N . ARG B 1 71 ? 1.48400 -14.33900 20.40600 1.000 15.86080 67 ARG B N 1
ATOM 3167 C CA A ARG B 1 71 ? 2.30200 -14.21500 19.20600 0.489 20.83722 67 ARG B CA 1
ATOM 3168 C CA B ARG B 1 71 ? 2.28500 -14.21600 19.19500 0.511 20.85511 67 ARG B CA 1
ATOM 3169 C C . ARG B 1 71 ? 2.72100 -12.77600 18.95100 1.000 22.09757 67 ARG B C 1
ATOM 3170 O O . ARG B 1 71 ? 3.82200 -12.53400 18.44300 1.000 23.07400 67 ARG B O 1
ATOM 3211 N N . ILE B 1 72 ? 1.87300 -11.80400 19.29500 1.000 16.76118 68 ILE B N 1
ATOM 3212 C CA . ILE B 1 72 ? 2.25000 -10.39800 19.17000 1.000 16.60410 68 ILE B CA 1
ATOM 3213 C C . ILE B 1 72 ? 2.78000 -9.81700 20.48200 1.000 19.24922 68 ILE B C 1
ATOM 3214 O O . ILE B 1 72 ? 2.96000 -8.60000 20.58200 1.000 19.66613 68 ILE B O 1
ATOM 3230 N N . HIS B 1 73 ? 3.06400 -10.66100 21.48000 1.000 16.95798 69 HIS B N 1
ATOM 3231 C CA . HIS B 1 73 ? 3.83600 -10.26400 22.66900 1.000 18.08571 69 HIS B CA 1
ATOM 3232 C C . HIS B 1 73 ? 3.11700 -9.19900 23.49600 1.000 20.05577 69 HIS B C 1
ATOM 3233 O O . HIS B 1 73 ? 3.73400 -8.29700 24.07000 1.000 18.98573 69 HIS B O 1
ATOM 3247 N N . LEU B 1 74 ? 1.80000 -9.32600 23.60800 1.000 16.77832 70 LEU B N 1
ATOM 3248 C CA . LEU B 1 74 ? 1.07000 -8.37900 24.43000 1.000 16.74657 70 LEU B CA 1
ATOM 3249 C C . LEU B 1 74 ? 1.36400 -8.61300 25.90500 1.000 17.42999 70 LEU B C 1
ATOM 3250 O O . LEU B 1 74 ? 1.62700 -9.73900 26.34300 1.000 17.52262 70 LEU B O 1
ATOM 3266 N N . ARG B 1 75 ? 1.34600 -7.51600 26.66200 1.000 18.08642 71 ARG B N 1
ATOM 3267 C CA . ARG B 1 75 ? 1.39000 -7.55100 28.11300 1.000 18.74347 71 ARG B CA 1
ATOM 3268 C C . ARG B 1 75 ? -0.00500 -7.81100 28.67000 1.000 17.86084 71 ARG B C 1
ATOM 3269 O O . ARG B 1 75 ? -1.01000 -7.54400 28.00800 1.000 16.96633 71 ARG B O 1
ATOM 3290 N N . PRO B 1 76 ? -0.10200 -8.33700 29.89100 1.000 18.90766 72 PRO B N 1
ATOM 3291 C CA . PRO B 1 76 ? -1.44300 -8.58300 30.45300 1.000 17.64189 72 PRO B CA 1
ATOM 3292 C C . PRO B 1 76 ? -2.34200 -7.35300 30.44700 1.000 19.01224 72 PRO B C 1
ATOM 3293 O O . PRO B 1 76 ? -3.56400 -7.49000 30.28500 1.000 16.73189 72 PRO B O 1
ATOM 3304 N N . GLU B 1 77 ? -1.77800 -6.15100 30.61800 1.000 18.31683 73 GLU B N 1
ATOM 3305 C CA . GLU B 1 77 ? -2.60000 -4.95200 30.71300 1.000 19.42913 73 GLU B CA 1
ATOM 3306 C C . GLU B 1 77 ? -3.08600 -4.44700 29.35900 1.000 21.78288 73 GLU B C 1
ATOM 3307 O O . GLU B 1 77 ? -3.91800 -3.53400 29.32800 1.000 18.87547 73 GLU B O 1
ATOM 3319 N N . ASP B 1 78 ? -2.59300 -5.01400 28.25800 1.000 20.03619 74 ASP B N 1
ATOM 3320 C CA . ASP B 1 78 ? -2.90700 -4.52100 26.92100 1.000 18.53878 74 ASP B CA 1
ATOM 3321 C C . ASP B 1 78 ? -4.25200 -5.05400 26.43500 1.000 15.75638 74 ASP B C 1
ATOM 3322 O O . ASP B 1 78 ? -4.56400 -6.23800 26.58900 1.000 18.66795 74 ASP B O 1
ATOM 3331 N N . ALA B 1 79 ? -5.02000 -4.18100 25.79400 1.000 16.91023 75 ALA B N 1
ATOM 3332 C CA . ALA B 1 79 ? -6.29900 -4.57000 25.22100 1.000 22.53649 75 ALA B CA 1
ATOM 3333 C C . ALA B 1 79 ? -6.10500 -5.21100 23.85300 1.000 18.05054 75 ALA B C 1
ATOM 3334 O O . ALA B 1 79 ? -5.20000 -4.85800 23.09500 1.000 18.18756 75 ALA B O 1
ATOM 3341 N N . LEU B 1 80 ? -6.97300 -6.16100 23.53800 1.000 15.60167 76 LEU B N 1
ATOM 3342 C CA . LEU B 1 80 ? -7.02000 -6.71100 22.19200 1.000 13.92415 76 LEU B CA 1
ATOM 3343 C C . LEU B 1 80 ? -8.40800 -7.26400 21.95400 1.000 14.68750 76 LEU B C 1
ATOM 3344 O O . LEU B 1 80 ? -8.98700 -7.89700 22.84000 1.000 12.58354 76 LEU B O 1
ATOM 3360 N N . PHE B 1 81 ? -8.93300 -7.01200 20.75800 1.000 12.10232 77 PHE B N 1
ATOM 3361 C CA . PHE B 1 81 ? -10.23900 -7.48600 20.33600 1.000 12.45490 77 PHE B CA 1
ATOM 3362 C C . PHE B 1 81 ? -10.10100 -8.09000 18.94800 1.000 11.50374 77 PHE B C 1
ATOM 3363 O O . PHE B 1 81 ? -9.28800 -7.63800 18.14000 1.000 11.48558 77 PHE B O 1
ATOM 3380 N N . PHE B 1 82 ? -10.88700 -9.12500 18.69800 1.000 11.37670 78 PHE B N 1
ATOM 3381 C CA . PHE B 1 82 ? -11.05200 -9.72900 17.38700 1.000 11.14557 78 PHE B CA 1
ATOM 3382 C C . PHE B 1 82 ? -12.27400 -9.13900 16.69400 1.000 13.46704 78 PHE B C 1
ATOM 3383 O O . PHE B 1 82 ? -13.28700 -8.84400 17.33800 1.000 11.59975 78 PHE B O 1
ATOM 3400 N N . PHE B 1 83 ? -12.20300 -9.03900 15.36800 1.000 12.20659 79 PHE B N 1
ATOM 3401 C CA . PHE B 1 83 ? -13.37200 -8.70300 14.56500 1.000 11.32220 79 PHE B CA 1
ATOM 3402 C C . PHE B 1 83 ? -13.52000 -9.66900 13.40300 1.000 11.25620 79 PHE B C 1
ATOM 3403 O O . PHE B 1 83 ? -12.54800 -9.93300 12.69000 1.000 11.43353 79 PHE B O 1
ATOM 3420 N N . VAL B 1 84 ? -14.74100 -10.14300 13.17900 1.000 12.03784 80 VAL B N 1
ATOM 3421 C CA . VAL B 1 84 ? -15.06900 -11.00500 12.04900 1.000 12.02086 80 VAL B CA 1
ATOM 3422 C C . VAL B 1 84 ? -16.31300 -10.41300 11.41100 1.000 18.51636 80 VAL B C 1
ATOM 3423 O O . VAL B 1 84 ? -17.38000 -10.39900 12.03400 1.000 15.87115 80 VAL B O 1
ATOM 3436 N N . ASN B 1 85 ? -16.18500 -9.92000 10.17700 1.000 16.68251 81 ASN B N 1
ATOM 3437 C CA . ASN B 1 85 ? -17.31100 -9.27400 9.50300 1.000 25.53332 81 ASN B CA 1
ATOM 3438 C C . ASN B 1 85 ? -17.89000 -8.17000 10.38500 1.000 15.87799 81 ASN B C 1
ATOM 3439 O O . ASN B 1 85 ? -19.10100 -8.05900 10.58900 1.000 21.23791 81 ASN B O 1
ATOM 3450 N N . ASN B 1 86 ? -16.97400 -7.37300 10.93200 1.000 17.27710 82 ASN B N 1
ATOM 3451 C CA . ASN B 1 86 ? -17.23600 -6.18700 11.74000 1.000 37.39983 82 ASN B CA 1
ATOM 3452 C C . ASN B 1 86 ? -17.94100 -6.48900 13.06500 1.000 26.86456 82 ASN B C 1
ATOM 3453 O O . ASN B 1 86 ? -18.51400 -5.58000 13.67700 1.000 50.58286 82 ASN B O 1
ATOM 3464 N N . THR B 1 87 ? -17.94300 -7.74200 13.51200 1.000 22.76837 83 THR B N 1
ATOM 3465 C CA . THR B 1 87 ? -18.53300 -8.13300 14.78700 1.000 21.32624 83 THR B CA 1
ATOM 3466 C C . THR B 1 87 ? -17.45500 -8.77200 15.64800 1.000 22.17328 83 THR B C 1
ATOM 3467 O O . THR B 1 87 ? -16.61700 -9.51800 15.13800 1.000 14.61266 83 THR B O 1
ATOM 3478 N N . ILE B 1 88 ? -17.46200 -8.47200 16.94500 1.000 19.06654 84 ILE B N 1
ATOM 3479 C CA . ILE B 1 88 ? -16.54500 -9.13300 17.87600 1.000 13.00281 84 ILE B CA 1
ATOM 3480 C C . ILE B 1 88 ? -17.13900 -10.49600 18.20000 1.000 15.16370 84 ILE B C 1
ATOM 3481 O O . ILE B 1 88 ? -18.25800 -10.56700 18.72900 1.000 19.00310 84 ILE B O 1
ATOM 3497 N N . PRO B 1 89 ? -16.45400 -11.59400 17.90300 1.000 14.12833 85 PRO B N 1
ATOM 3498 C CA . PRO B 1 89 ? -17.06600 -12.92400 18.08100 1.000 13.88527 85 PRO B CA 1
ATOM 3499 C C . PRO B 1 89 ? -17.09200 -13.36100 19.53500 1.000 14.54537 85 PRO B C 1
ATOM 3500 O O . PRO B 1 89 ? -16.25200 -12.94000 20.33900 1.000 14.02194 85 PRO B O 1
ATOM 3511 N N . PRO B 1 90 ? -18.04000 -14.21600 19.91400 1.000 16.78371 86 PRO B N 1
ATOM 3512 C CA . PRO B 1 90 ? -18.03600 -14.74600 21.28500 1.000 17.38612 86 PRO B CA 1
ATOM 3513 C C . PRO B 1 90 ? -16.86800 -15.69300 21.50600 1.000 19.93361 86 PRO B C 1
ATOM 3514 O O . PRO B 1 90 ? -16.42700 -16.39600 20.59500 1.000 20.43129 86 PRO B O 1
ATOM 3525 N N . THR B 1 91 ? -16.37000 -15.72000 22.74400 1.000 15.91810 87 THR B N 1
ATOM 3526 C CA . THR B 1 91 ? -15.20100 -16.53800 23.02700 1.000 15.39563 87 THR B CA 1
ATOM 3527 C C . THR B 1 91 ? -15.52000 -18.02000 23.14200 1.000 16.34148 87 THR B C 1
ATOM 3528 O O . THR B 1 91 ? -14.62400 -18.84100 22.92400 1.000 16.10650 87 THR B O 1
ATOM 3539 N N . SER B 1 92 ? -16.76800 -18.38500 23.46700 1.000 17.58724 88 SER B N 1
ATOM 3540 C CA . SER B 1 92 ? -17.11900 -19.78400 23.63800 1.000 18.80672 88 SER B CA 1
ATOM 3541 C C . SER B 1 92 ? -17.40900 -20.48700 22.31900 1.000 18.96759 88 SER B C 1
ATOM 3542 O O . SER B 1 92 ? -17.45100 -21.72100 22.30600 1.000 21.14170 88 SER B O 1
ATOM 3550 N N . ALA B 1 93 ? -17.58800 -19.75700 21.21600 1.000 18.18814 89 ALA B N 1
ATOM 3551 C CA . ALA B 1 93 ? -17.76000 -20.42400 19.93100 1.000 18.33527 89 ALA B CA 1
ATOM 3552 C C . ALA B 1 93 ? -16.48100 -21.16400 19.54800 1.000 21.22492 89 ALA B C 1
ATOM 3553 O O . ALA B 1 93 ? -15.36300 -20.74800 19.88100 1.000 16.71068 89 ALA B O 1
ATOM 3560 N N . THR B 1 94 ? -16.65200 -22.28400 18.85300 1.000 18.49530 90 THR B N 1
ATOM 3561 C CA . THR B 1 94 ? -15.51000 -22.96100 18.27000 1.000 18.49839 90 THR B CA 1
ATOM 3562 C C . THR B 1 94 ? -15.10400 -22.24000 16.99800 1.000 18.00559 90 THR B C 1
ATOM 3563 O O . THR B 1 94 ? -15.91800 -21.57500 16.33900 1.000 16.79176 90 THR B O 1
ATOM 3574 N N . MET B 1 95 ? -13.83500 -22.40400 16.63100 1.000 16.13540 91 MET B N 1
ATOM 3575 C CA . MET B 1 95 ? -13.40600 -21.72400 15.42700 1.000 15.21049 91 MET B CA 1
ATOM 3576 C C . MET B 1 95 ? -14.01000 -22.42500 14.21100 1.000 15.89025 91 MET B C 1
ATOM 3577 O O . MET B 1 95 ? -14.21600 -21.80100 13.16800 1.000 15.51864 91 MET B O 1
ATOM 3591 N N . GLY B 1 96 ? -14.30100 -23.72700 14.32600 1.000 17.11682 92 GLY B N 1
ATOM 3592 C CA . GLY B 1 96 ? -15.05800 -24.39300 13.27600 1.000 20.92236 92 GLY B CA 1
ATOM 3593 C C . GLY B 1 96 ? -16.42100 -23.76100 13.05400 1.000 18.83120 92 GLY B C 1
ATOM 3594 O O . GLY B 1 96 ? -16.84800 -23.57000 11.91400 1.000 19.36074 92 GLY B O 1
ATOM 3598 N N . GLN B 1 97 ? -17.12300 -23.42800 14.14300 1.000 19.59757 93 GLN B N 1
ATOM 3599 C CA . GLN B 1 97 ? -18.43600 -22.79900 14.01800 1.000 19.34175 93 GLN B CA 1
ATOM 3600 C C . GLN B 1 97 ? -18.30500 -21.37100 13.50000 1.000 23.00401 93 GLN B C 1
ATOM 3601 O O . GLN B 1 97 ? -19.09500 -20.92600 12.65500 1.000 18.29490 93 GLN B O 1
ATOM 3615 N N . LEU B 1 98 ? -17.31500 -20.63100 14.00300 1.000 16.77274 94 LEU B N 1
ATOM 3616 C CA . LEU B 1 98 ? -17.07100 -19.29500 13.48100 1.000 15.69228 94 LEU B CA 1
ATOM 3617 C C . LEU B 1 98 ? -16.75800 -19.36600 11.99400 1.000 15.40375 94 LEU B C 1
ATOM 3618 O O . LEU B 1 98 ? -17.26500 -18.56200 11.20100 1.000 15.28094 94 LEU B O 1
ATOM 3634 N N . TYR B 1 99 ? -15.97100 -20.36500 11.59200 1.000 15.46830 95 TYR B N 1
ATOM 3635 C CA . TYR B 1 99 ? -15.67000 -20.56300 10.17800 1.000 15.74426 95 TYR B CA 1
ATOM 3636 C C . TYR B 1 99 ? -16.92700 -20.85300 9.37900 1.000 16.42869 95 TYR B C 1
ATOM 3637 O O . TYR B 1 99 ? -17.15900 -20.26000 8.31900 1.000 16.26200 95 TYR B O 1
ATOM 3655 N N . GLU B 1 100 ? -17.73800 -21.78900 9.85600 1.000 17.68027 96 GLU B N 1
ATOM 3656 C CA . GLU B 1 100 ? -18.92700 -22.15200 9.09900 1.000 18.94704 96 GLU B CA 1
ATOM 3657 C C . GLU B 1 100 ? -19.78400 -20.92800 8.80500 1.000 19.18406 96 GLU B C 1
ATOM 3658 O O . GLU B 1 100 ? -20.29800 -20.76900 7.69100 1.000 19.22537 96 GLU B O 1
ATOM 3670 N N . ASP B 1 101 ? -19.91800 -20.03700 9.77800 1.000 18.29436 97 ASP B N 1
ATOM 3671 C CA . ASP B 1 101 ? -20.84200 -18.91800 9.68200 1.000 19.34674 97 ASP B CA 1
ATOM 3672 C C . ASP B 1 101 ? -20.25600 -17.68800 9.00300 1.000 20.65251 97 ASP B C 1
ATOM 3673 O O . ASP B 1 101 ? -21.01400 -16.77300 8.65500 1.000 17.52752 97 ASP B O 1
ATOM 3682 N N . ASN B 1 102 ? -18.94700 -17.63100 8.78800 1.000 16.10286 98 ASN B N 1
ATOM 3683 C CA . ASN B 1 102 ? -18.33400 -16.39600 8.33700 1.000 15.09704 98 ASN B CA 1
ATOM 3684 C C . ASN B 1 102 ? -17.32100 -16.53200 7.21000 1.000 14.55603 98 ASN B C 1
ATOM 3685 O O . ASN B 1 102 ? -16.89700 -15.50100 6.67900 1.000 13.97322 98 ASN B O 1
ATOM 3696 N N . HIS B 1 103 ? -16.91300 -17.74000 6.82900 1.000 14.86700 99 HIS B N 1
ATOM 3697 C CA . HIS B 1 103 ? -15.88700 -17.86900 5.80300 1.000 14.46813 99 HIS B CA 1
ATOM 3698 C C . HIS B 1 103 ? -16.40300 -17.31600 4.47200 1.000 14.77036 99 HIS B C 1
ATOM 3699 O O . HIS B 1 103 ? -17.60500 -17.33000 4.18800 1.000 15.59035 99 HIS B O 1
ATOM 3713 N N . GLU B 1 104 ? -15.47300 -16.81400 3.66100 1.000 14.25097 100 GLU B N 1
ATOM 3714 C CA . GLU B 1 104 ? -15.80100 -16.13500 2.42000 1.000 14.49616 100 GLU B CA 1
ATOM 3715 C C . GLU B 1 104 ? -15.75400 -17.12400 1.25500 1.000 15.20763 100 GLU B C 1
ATOM 3716 O O . GLU B 1 104 ? -15.47200 -18.31100 1.42000 1.000 15.53042 100 GLU B O 1
ATOM 3728 N N . GLU B 1 105 ? -15.99800 -16.60700 0.04600 1.000 15.55467 101 GLU B N 1
ATOM 3729 C CA . GLU B 1 105 ? -16.02500 -17.44300 -1.14900 1.000 16.37858 101 GLU B CA 1
ATOM 3730 C C . GLU B 1 105 ? -14.67100 -18.04700 -1.48700 1.000 22.04523 101 GLU B C 1
ATOM 3731 O O . GLU B 1 105 ? -14.61100 -19.01600 -2.25300 1.000 16.90229 101 GLU B O 1
ATOM 3743 N N . ASP B 1 106 ? -13.58000 -17.50000 -0.96300 1.000 15.24696 102 ASP B N 1
ATOM 3744 C CA . ASP B 1 106 ? -12.28500 -18.12200 -1.16100 1.000 16.78126 102 ASP B CA 1
ATOM 3745 C C . ASP B 1 106 ? -11.97800 -19.18600 -0.11000 1.000 15.13546 102 ASP B C 1
ATOM 3746 O O . ASP B 1 106 ? -10.88700 -19.75600 -0.13000 1.000 15.16341 102 ASP B O 1
ATOM 3755 N N . TYR B 1 107 ? -12.92700 -19.47500 0.78000 1.000 15.23051 103 TYR B N 1
ATOM 3756 C CA . TYR B 1 107 ? -12.86400 -20.53800 1.78100 1.000 15.43928 103 TYR B CA 1
ATOM 3757 C C . TYR B 1 107 ? -11.96300 -20.19100 2.95100 1.000 14.59247 103 TYR B C 1
ATOM 3758 O O . TYR B 1 107 ? -11.68800 -21.06200 3.78800 1.000 14.77044 103 TYR B O 1
ATOM 3776 N N . PHE B 1 108 ? -11.54100 -18.93800 3.06900 1.000 13.82908 104 PHE B N 1
ATOM 3777 C CA . PHE B 1 108 ? -10.83700 -18.48100 4.26300 1.000 13.15699 104 PHE B CA 1
ATOM 3778 C C . PHE B 1 108 ? -11.81600 -17.80200 5.21500 1.000 12.89692 104 PHE B C 1
ATOM 3779 O O . PHE B 1 108 ? -12.75900 -17.13100 4.78800 1.000 13.01289 104 PHE B O 1
ATOM 3796 N N . LEU B 1 109 ? -11.57200 -17.96800 6.50800 1.000 12.64880 105 LEU B N 1
ATOM 3797 C CA . LEU B 1 109 ? -12.13600 -17.10900 7.53500 1.000 12.32922 105 LEU B CA 1
ATOM 3798 C C . LEU B 1 109 ? -11.17200 -15.95900 7.77300 1.000 11.71821 105 LEU B C 1
ATOM 3799 O O . LEU B 1 109 ? -9.97400 -16.19800 7.94400 1.000 11.56561 105 LEU B O 1
ATOM 3815 N N . TYR B 1 110 ? -11.68500 -14.73200 7.81700 1.000 11.53590 106 TYR B N 1
ATOM 3816 C CA . TYR B 1 110 ? -10.85700 -13.54500 8.01900 1.000 11.18865 106 TYR B CA 1
ATOM 3817 C C . TYR B 1 110 ? -11.09500 -12.97800 9.41500 1.000 11.00381 106 TYR B C 1
ATOM 3818 O O . TYR B 1 1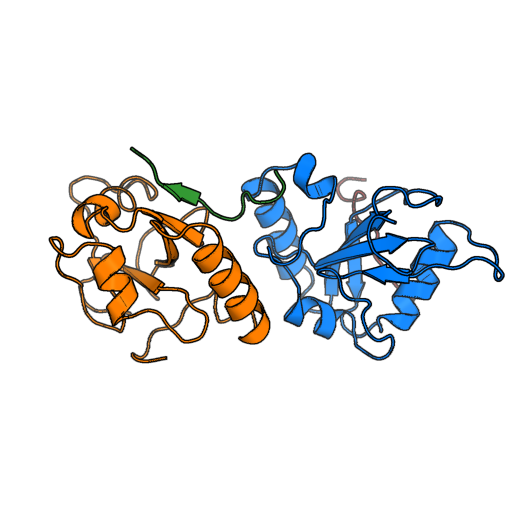10 ? -12.23100 -12.66100 9.77400 1.000 11.14034 106 TYR B O 1
ATOM 3836 N N . VAL B 1 111 ? -10.01900 -12.80100 10.17700 1.000 10.81877 107 VAL B N 1
ATOM 3837 C CA . VAL B 1 111 ? -10.08500 -12.27900 11.54100 1.000 10.72290 107 VAL B CA 1
ATOM 3838 C C . VAL B 1 111 ? -9.13000 -11.09900 11.62900 1.000 10.71537 107 VAL B C 1
ATOM 3839 O O . VAL B 1 111 ? -7.94300 -11.23900 11.31700 1.000 10.79795 107 VAL B O 1
ATOM 3852 N N . ALA B 1 112 ? -9.64900 -9.94400 12.03600 1.000 10.78779 108 ALA B N 1
ATOM 3853 C CA . ALA B 1 112 ? -8.84800 -8.76700 12.33800 1.000 11.01013 108 ALA B CA 1
ATOM 3854 C C . ALA B 1 112 ? -8.70500 -8.59100 13.84600 1.000 11.03319 108 ALA B C 1
ATOM 3855 O O . ALA B 1 112 ? -9.59500 -8.94700 14.61700 1.000 10.92552 108 ALA B O 1
ATOM 3862 N N . TYR B 1 113 ? -7.58500 -8.02000 14.26600 1.000 11.33237 109 TYR B N 1
ATOM 3863 C CA . TYR B 1 113 ? -7.38600 -7.75000 15.68200 1.000 11.48069 109 TYR B CA 1
ATOM 3864 C C . T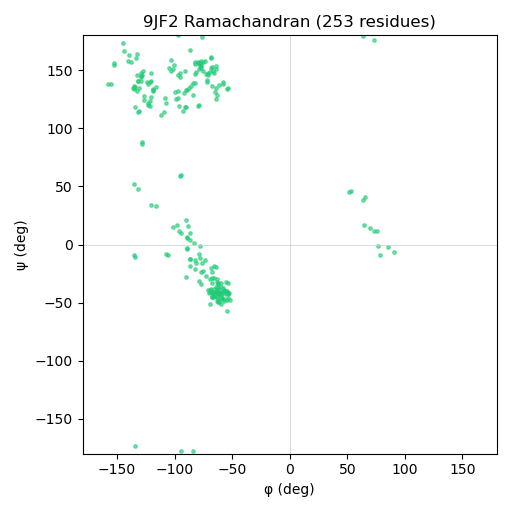YR B 1 113 ? -6.97300 -6.30000 15.86100 1.000 12.07052 109 TYR B C 1
ATOM 3865 O O . TYR B 1 113 ? -6.31300 -5.70400 15.00200 1.000 12.49802 109 TYR B O 1
ATOM 3883 N N . SER B 1 114 ? -7.39500 -5.73100 16.98400 1.000 13.09304 110 SER B N 1
ATOM 3884 C CA . SER B 1 114 ? -7.14100 -4.32900 17.25300 1.000 14.21189 110 SER B CA 1
ATOM 3885 C C . SER B 1 114 ? -7.09300 -4.13400 18.75800 1.000 14.33553 110 SER B C 1
ATOM 3886 O O . SER B 1 114 ? -7.67200 -4.90600 19.51900 1.000 12.80087 110 SER B O 1
ATOM 3894 N N . ASP B 1 115 ? -6.38000 -3.09100 19.17300 1.000 20.97362 111 ASP B N 1
ATOM 3895 C CA . ASP B 1 115 ? -6.39200 -2.63900 20.55700 1.000 21.93658 111 ASP B CA 1
ATOM 3896 C C . ASP B 1 115 ? -7.63700 -1.83400 20.90200 1.000 23.00561 111 ASP B C 1
ATOM 3897 O O . ASP B 1 115 ? -7.90400 -1.61800 22.08900 1.000 23.76460 111 ASP B O 1
ATOM 3906 N N . GLU B 1 116 ? -8.42300 -1.43200 19.90700 1.000 23.26110 112 GLU B N 1
ATOM 3907 C CA . GLU B 1 116 ? -9.68400 -0.73600 20.11400 1.000 30.87687 112 GLU B CA 1
ATOM 3908 C C . GLU B 1 116 ? -10.85600 -1.68400 19.86900 1.000 22.15972 112 GLU B C 1
ATOM 3909 O O . GLU B 1 116 ? -10.76200 -2.63400 19.08700 1.000 20.31539 112 GLU B O 1
ATOM 3921 N N . SER B 1 117 ? -11.97100 -1.41400 20.54200 1.000 22.76160 113 SER B N 1
ATOM 3922 C CA . SER B 1 117 ? -13.15500 -2.25000 20.41000 1.000 21.15918 113 SER B CA 1
ATOM 3923 C C . SER B 1 117 ? -14.04100 -1.84800 19.23800 1.000 24.33045 113 SER B C 1
ATOM 3924 O O . SER B 1 117 ? -15.15400 -2.37000 19.11800 1.000 25.43619 113 SER B O 1
ATOM 3932 N N . VAL B 1 118 ? -13.56800 -0.96000 18.36700 1.000 26.96784 114 VAL B N 1
ATOM 3933 C CA . VAL B 1 118 ? -14.26700 -0.59500 17.14300 1.000 28.98447 114 VAL B CA 1
ATOM 3934 C C . VAL B 1 118 ? -13.29300 -0.79000 15.98800 1.000 29.73814 114 VAL B C 1
ATOM 3935 O O . VAL B 1 118 ? -12.16900 -0.27400 16.02900 1.000 25.47182 114 VAL B O 1
ATOM 3948 N N . TYR B 1 119 ? -13.71100 -1.53800 14.96800 1.000 26.88998 115 TYR B N 1
ATOM 3949 C CA . TYR B 1 119 ? -12.80700 -1.85100 13.86900 1.000 28.32922 115 TYR B CA 1
ATOM 3950 C C . TYR B 1 119 ? -12.42300 -0.57400 13.13000 1.000 33.40475 115 TYR B C 1
ATOM 3951 O O . TYR B 1 119 ? -13.28800 0.18200 12.67700 1.000 31.78793 115 TYR B O 1
ATOM 3969 N N . GLY B 1 120 ? -11.11900 -0.33400 13.01200 1.000 28.95200 116 GLY B N 1
ATOM 3970 C CA . GLY B 1 120 ? -10.61300 0.80600 12.28300 1.000 39.56013 116 GLY B CA 1
ATOM 3971 C C . GLY B 1 120 ? -10.41100 2.05100 13.11400 1.000 46.95633 116 GLY B C 1
ATOM 3972 O O . GLY B 1 120 ? -9.87600 3.04000 12.59500 1.000 43.32363 116 GLY B O 1
ATOM 3976 N N . LYS B 1 121 ? -10.83200 2.04100 14.37600 1.000 43.49188 117 LYS B N 1
ATOM 3977 C CA . LYS B 1 121 ? -10.62500 3.17000 15.27900 1.000 43.13711 117 LYS B CA 1
ATOM 3978 C C . LYS B 1 121 ? -9.20800 3.09900 15.85400 1.000 56.55145 117 LYS B C 1
ATOM 3979 O O . LYS B 1 121 ? -8.62700 2.01600 15.99000 1.000 45.83537 117 LYS B O 1
ATOM 3999 N N . GLU C 2 1 ? 11.18000 -24.12800 4.40300 1.000 25.83355 235 GLU C N 1
ATOM 4000 C CA . GLU C 2 1 ? 10.43200 -25.33200 4.04400 1.000 24.54402 235 GLU C CA 1
ATOM 4001 C C . GLU C 2 1 ? 9.40300 -25.02200 2.95300 1.000 20.79260 235 GLU C C 1
ATOM 4002 O O . GLU C 2 1 ? 9.07100 -23.86400 2.71600 1.000 20.89084 235 GLU C O 1
ATOM 4008 N N . GLN C 2 2 ? 8.88200 -26.05500 2.29100 1.000 25.02920 236 GLN C N 1
ATOM 4009 C CA . GLN C 2 2 ? 8.00300 -25.81900 1.14600 1.000 31.69996 236 GLN C CA 1
ATOM 4010 C C . GLN C 2 2 ? 6.73800 -25.05300 1.53700 1.000 38.79760 236 GLN C C 1
ATOM 4011 O O . GLN C 2 2 ? 6.36400 -24.07500 0.87800 1.000 36.34475 236 GLN C O 1
ATOM 4025 N N . ASP C 2 3 ? 6.04600 -25.49600 2.59000 1.000 33.06994 237 ASP C N 1
ATOM 4026 C CA . ASP C 2 3 ? 4.69600 -25.02300 2.88000 1.000 37.32772 237 ASP C CA 1
ATOM 4027 C C . ASP C 2 3 ? 4.61600 -24.27800 4.21100 1.000 23.64758 237 ASP C C 1
ATOM 4028 O O . ASP C 2 3 ? 3.58200 -24.29500 4.88400 1.000 36.63894 237 ASP C O 1
ATOM 4037 N N . ASP C 2 4 ? 5.68100 -23.58300 4.58000 1.000 19.84844 238 ASP C N 1
ATOM 4038 C CA . ASP C 2 4 ? 5.75700 -22.93000 5.87500 1.000 20.33057 238 ASP C CA 1
ATOM 4039 C C . ASP C 2 4 ? 5.19600 -21.51700 5.87300 1.000 19.95334 238 ASP C C 1
ATOM 4040 O O . ASP C 2 4 ? 5.45700 -20.76900 6.81500 1.000 20.67360 238 ASP C O 1
ATOM 4049 N N . ASP C 2 5 ? 4.43000 -21.13300 4.84900 1.000 19.44511 239 ASP C N 1
ATOM 4050 C CA . ASP C 2 5 ? 3.75100 -19.84200 4.86200 1.000 19.58318 239 ASP C CA 1
ATOM 4051 C C . ASP C 2 5 ? 2.50100 -19.87700 5.72900 1.000 22.31939 239 ASP C C 1
ATOM 4052 O O . ASP C 2 5 ? 1.82800 -18.85200 5.88400 1.000 22.58730 239 ASP C O 1
ATOM 4061 N N . ILE C 2 6 ? 2.18900 -21.02600 6.31100 1.000 18.45898 240 ILE C N 1
ATOM 4062 C CA . ILE C 2 6 ? 1.02800 -21.18800 7.17000 1.000 17.89291 240 ILE C CA 1
ATOM 4063 C C . ILE C 2 6 ? 1.51000 -21.63000 8.54300 1.000 23.32163 240 ILE C C 1
ATOM 4064 O O . ILE C 2 6 ? 2.45500 -22.41900 8.65500 1.000 22.92867 240 ILE C O 1
ATOM 4080 N N . GLU C 2 7 ? 0.88100 -21.09900 9.58400 1.000 18.23590 241 GLU C N 1
ATOM 4081 C CA . GLU C 2 7 ? 1.18300 -21.49300 10.95200 1.000 20.81610 241 GLU C CA 1
ATOM 4082 C C . GLU C 2 7 ? 0.17400 -22.55600 11.35500 1.000 19.36357 241 GLU C C 1
ATOM 4083 O O . GLU C 2 7 ? -1.03000 -22.29000 11.35700 1.000 18.05053 241 GLU C O 1
ATOM 4095 N N . VAL C 2 8 ? 0.65800 -23.75000 11.68700 1.000 21.73910 242 VAL C N 1
ATOM 4096 C CA . VAL C 2 8 ? -0.20000 -24.84900 12.11400 1.000 23.45642 242 VAL C CA 1
ATOM 4097 C C . VAL C 2 8 ? -0.33500 -24.78400 13.62900 1.000 24.92371 242 VAL C C 1
ATOM 4098 O O . VAL C 2 8 ? 0.65900 -24.90400 14.35300 1.000 27.11040 242 VAL C O 1
ATOM 4111 N N . ILE C 2 9 ? -1.55600 -24.59300 14.10600 1.000 23.54679 243 ILE C N 1
ATOM 4112 C CA . ILE C 2 9 ? -1.82700 -24.46100 15.53100 1.000 24.71450 243 ILE C CA 1
ATOM 4113 C C . ILE C 2 9 ? -2.09300 -25.84100 16.11800 1.000 30.96252 243 ILE C C 1
ATOM 4114 O O . ILE C 2 9 ? -2.86300 -26.63000 15.56000 1.000 26.01209 243 ILE C O 1
ATOM 4130 N N . VAL C 2 10 ? -1.45200 -26.13300 17.24600 1.000 37.03945 244 VAL C N 1
ATOM 4131 C CA . VAL C 2 10 ? -1.65100 -27.36800 17.99100 1.000 49.42374 244 VAL C CA 1
ATOM 4132 C C . VAL C 2 10 ? -1.51300 -27.00300 19.46300 1.000 44.12660 244 VAL C C 1
ATOM 4133 O O . VAL C 2 10 ? -1.17800 -25.87000 19.81100 1.000 53.48745 244 VAL C O 1
ATOM 4146 N N . ASP C 2 11 ? -1.79700 -27.96500 20.33400 1.000 68.87907 245 ASP C N 1
ATOM 4147 C CA . ASP C 2 11 ? -1.58700 -27.78600 21.76700 1.000 60.93615 245 ASP C CA 1
ATOM 4148 C C . ASP C 2 11 ? -0.41800 -28.64800 22.24000 1.000 63.91517 245 ASP C C 1
ATOM 4149 O O . ASP C 2 11 ? -0.36600 -29.07700 23.39400 1.000 74.15950 245 ASP C O 1
ATOM 4158 N N . GLU D 2 1 ? 30.26800 -8.35100 -4.93800 1.000 25.34992 235 GLU D N 1
ATOM 4159 C CA . GLU D 2 1 ? 29.53700 -7.13900 -4.57600 1.000 33.23625 235 GLU D CA 1
ATOM 4160 C C . GLU D 2 1 ? 28.48300 -7.46500 -3.51600 1.000 23.80569 235 GLU D C 1
ATOM 4161 O O . GLU D 2 1 ? 28.13600 -8.63400 -3.31900 1.000 23.60459 235 GLU D O 1
ATOM 4167 N N . GLN D 2 2 ? 27.98400 -6.43300 -2.82700 1.000 27.67024 236 GLN D N 1
ATOM 4168 C CA . GLN D 2 2 ? 27.10200 -6.65900 -1.68200 1.000 35.17431 236 GLN D CA 1
ATOM 4169 C C . GLN D 2 2 ? 25.83900 -7.42200 -2.07600 1.000 35.66518 236 GLN D C 1
ATOM 4170 O O . GLN D 2 2 ? 25.43300 -8.36600 -1.38700 1.000 32.91824 236 GLN D O 1
ATOM 4184 N N . ASP D 2 3 ? 25.18500 -7.01500 -3.16600 1.000 31.79809 237 ASP D N 1
ATOM 4185 C CA . ASP D 2 3 ? 23.84100 -7.49600 -3.47300 1.000 39.18045 237 ASP D CA 1
ATOM 4186 C C . ASP D 2 3 ? 23.77400 -8.20600 -4.82300 1.000 21.94367 237 ASP D C 1
ATOM 4187 O O . ASP D 2 3 ? 22.75400 -8.15900 -5.51400 1.000 33.04635 237 ASP D O 1
ATOM 4196 N N . ASP D 2 4 ? 24.84300 -8.89500 -5.20000 1.000 22.01585 238 ASP D N 1
ATOM 4197 C CA . ASP D 2 4 ? 24.91600 -9.52400 -6.50600 1.000 22.47111 238 ASP D CA 1
ATOM 4198 C C . ASP D 2 4 ? 24.37400 -10.94300 -6.49600 1.000 21.52133 238 ASP D C 1
ATOM 4199 O O . ASP D 2 4 ? 24.69800 -11.72200 -7.39300 1.000 22.15063 238 ASP D O 1
ATOM 4208 N N . ASP D 2 5 ? 23.54700 -11.29400 -5.51200 1.000 20.50655 239 ASP D N 1
ATOM 4209 C CA . ASP D 2 5 ? 22.88200 -12.58900 -5.52000 1.000 20.20731 239 ASP D CA 1
ATOM 4210 C C . ASP D 2 5 ? 21.61900 -12.59400 -6.37200 1.000 22.61966 239 ASP D C 1
ATOM 4211 O O . ASP D 2 5 ? 20.93800 -13.62400 -6.43700 1.000 26.73390 239 ASP D O 1
ATOM 4220 N N . ILE D 2 6 ? 21.29200 -11.47800 -7.01500 1.000 20.84573 240 ILE D N 1
ATOM 4221 C CA . ILE D 2 6 ? 20.11500 -11.36100 -7.86200 1.000 21.17164 240 ILE D CA 1
ATOM 4222 C C . ILE D 2 6 ? 20.56100 -10.93600 -9.25400 1.000 22.35495 240 ILE D C 1
ATOM 4223 O O . ILE D 2 6 ? 21.44000 -10.07900 -9.40200 1.000 23.10170 240 ILE D O 1
ATOM 4239 N N . GLU D 2 7 ? 19.96700 -11.54300 -10.27600 1.000 22.92791 241 GLU D N 1
ATOM 4240 C CA . GLU D 2 7 ? 20.24500 -11.16600 -11.65800 1.000 24.56858 241 GLU D CA 1
ATOM 4241 C C . GLU D 2 7 ? 19.25800 -10.08000 -12.07000 1.000 24.81947 241 GLU D C 1
ATOM 4242 O O . GLU D 2 7 ? 18.04600 -10.30200 -12.05100 1.000 24.20058 241 GLU D O 1
ATOM 4254 N N . VAL D 2 8 ? 19.76600 -8.90100 -12.41200 1.000 25.96451 242 VAL D N 1
ATOM 4255 C CA . VAL D 2 8 ? 18.91300 -7.78600 -12.81200 1.000 26.53240 242 VAL D CA 1
ATOM 4256 C C . VAL D 2 8 ? 18.76600 -7.81600 -14.32700 1.000 28.37514 242 VAL D C 1
ATOM 4257 O O . VAL D 2 8 ? 19.74200 -7.62700 -15.06300 1.000 30.37643 242 VAL D O 1
ATOM 4270 N N . ILE D 2 9 ? 17.54500 -8.04700 -14.79000 1.000 28.04487 243 ILE D N 1
ATOM 4271 C CA . ILE D 2 9 ? 17.27200 -8.16900 -16.21700 1.000 29.87410 243 ILE D CA 1
ATOM 4272 C C . ILE D 2 9 ? 17.09000 -6.78100 -16.82000 1.000 31.45001 243 ILE D C 1
ATOM 4273 O O . ILE D 2 9 ? 16.29500 -5.97100 -16.33100 1.000 30.61824 243 ILE D O 1
ATOM 4289 N N . VAL D 2 10 ? 17.82100 -6.50400 -17.89800 1.000 36.17305 244 VAL D N 1
ATOM 4290 C CA . VAL D 2 10 ? 17.63200 -5.27500 -18.66100 1.000 53.08236 244 VAL D CA 1
ATOM 4291 C C . VAL D 2 10 ? 17.60500 -5.63800 -20.13800 1.000 47.80127 244 VAL D C 1
ATOM 4292 O O . VAL D 2 10 ? 17.60600 -6.82300 -20.49000 1.000 53.39086 244 VAL D O 1
ATOM 4305 N N . ASP D 2 11 ? 17.57700 -4.63200 -21.00800 1.000 71.52915 245 ASP D N 1
ATOM 4306 C CA . ASP D 2 11 ? 17.55400 -4.87200 -22.44900 1.000 55.90789 245 ASP D CA 1
ATOM 4307 C C . ASP D 2 11 ? 18.66100 -4.09800 -23.16000 1.000 70.62968 245 ASP D C 1
ATOM 4308 O O . ASP D 2 11 ? 19.84600 -4.34800 -22.93400 1.000 59.44734 245 ASP D O 1
#

Foldseek 3Di:
DAADFDDVVPVVDPLVVLLVVQVVLCVVDVQWAKAFEFAFAPFPFDTAPDGIDTGGQQAFQQNVVVVVCVRRPHDPVAAKFKAFSFDGDDRGHGNNVQQVVGPDNSRYGYIYMHSDPGGND/DAADFDDVVPVVDPLVVLLVVQVVVCVVDVQWAWAFEFAFAPFPFDTAPDRIDTGGQQAFQQNVVVVVCVRRPHDPVAAKFKAFSFDGDDRRHGVNVVQVVGPDNSRYGYIYMHSDPGGND/DVPPPDDDDDD/DVPPPDDDDDD

Organism: Homo sapiens (NCBI:txid9606)

Secondary structure (DSSP, 8-state):
--S----HHHHHS-HHHHHHHHHHHHHH-TTEEEEEEEEPTT--SPPPS--EEEEETTSBHHHHHHHHHHHTT--TT---EEEBTTBPPPTTSBHHHHHHHH--TTS-EEEEEESSSSTT-/--S----HHHHHS-HHHHHHHHHHHHHH-TTEEEEEEEEPTT--SPPPS--EEEEETTSBHHHHHHHHHHHTT--TT---EEEBTTBPPPTTSBHHHHHHHH--TTS-EEEEEESSSSTT-/-TTTTEEEP--/-TTTTEEE---

Solvent-accessible surface area: 13534 Å² total; per-residue (Å²): 10,17,28,89,25,73,4,104,2,12,95,80,40,76,4,70,98,3,48,83,29,0,66,116,17,79,160,136,74,112,116,47,8,0,0,0,1,19,76,0,58,86,10,137,22,70,88,23,153,59,69,18,3,2,0,26,31,115,11,38,2,9,83,0,42,132,48,1,36,152,88,3,159,35,141,133,124,38,52,7,68,8,4,5,32,66,85,77,11,84,86,96,23,50,1,15,84,14,10,96,58,28,6,13,6,1,25,0,0,9,1,0,1,0,33,63,58,84,39,32,131,91,83,47,95,29,91,10,91,0,57,135,20,2,36,76,120,11,27,77,71,3,0,79,85,17,74,91,134,73,108,97,52,3,0,0,0,1,21,74,0,62,63,11,137,25,69,96,18,102,26,38,5,4,2,0,28,30,115,16,38,2,9,89,0,41,136,36,0,37,150,76,5,160,33,140,131,127,37,52,6,67,7,4,5,35,64,87,80,11,86,87,97,25,50,1,16,83,13,10,121,96,31,63,21,136,1,77,0,0,8,0,1,0,0,30,59,58,84,40,34,131,84,30,90,23,8,27,50,81,5,116,156,140,181,108,73,75,26,46,74,4,103,156

Nearest PDB structures (foldseek):
  6yop-assembly1_A  TM=9.819E-01  e=4.637E-23  Homo sapiens
  6hyn-assembly1_A  TM=9.895E-01  e=1.024E-22  Homo sapiens
  6hyo-assembly1_A  TM=9.830E-01  e=3.839E-22  Homo sapiens
  8s1m-assembly1_A  TM=9.856E-01  e=4.382E-22  Homo sapiens
  6hb9-assembly1_A  TM=9.642E-01  e=7.433E-22  Homo sapiens

Radius of gyration: 20.48 Å; Cα contacts (8 Å, |Δi|>4): 484; chains: 4; bounding box: 50×39×62 Å

Sequence (264 aa):
GPGSMKFQYKEDHPFEYRKKEGEKIRKKYPDRVPVIVEKAPKARVPDLDKRKYLVPSDLTVGQFYFLIRKRIHLRPEDALFFFVNNTIPPTSATMGQLYEDNHEEDYFLYVAYSDESVYGKGPGSMKFQQYKEDHPFEYRKKEGEKIRKKYPDRVPVIVEKAPKARVPDLDKRKYLVPSDLTVGQFYFLLIRKRRIHLRPEDALFFFVNNTIPPTSATMGQLYEDNHEEDYFLYVAYSDESVYGKEQDDDIEVIVDEQDDDIEVIVD